Protein AF-L5K7Z8-F1 (afdb_monomer)

Radius of gyration: 16.52 Å; Cα contacts (8 Å, |Δi|>4): 315; chains: 1; bounding box: 40×38×45 Å

pLDDT: mean 77.83, std 13.54, range [33.12, 92.56]

Secondary structure (DSSP, 8-state):
--S-TTTS-HHHHHHHHHHHHHHH-TTEEEEEE-HHHHHHTT-HHHHHHHTTSSSPPBEEEEEE---S-TTSPPEEEEE-EES----TTSPPPSTTGGGGGG-B-SS-EE-----SEEE-TTS-EEE-S-TT-THHHHHHHHHHHHGGG--SEEEEE----HHHHHHHTTT------S--

Solvent-accessible surface area (backbone atoms only — not comparable to full-atom values): 10242 Å² total; per-residue (Å²): 92,84,63,55,39,88,74,42,34,48,64,52,48,52,51,53,49,46,53,54,45,55,71,73,35,90,51,46,50,72,45,82,36,45,60,70,57,43,57,76,60,44,29,43,26,36,50,36,29,19,68,58,38,93,59,69,38,31,52,52,46,75,47,73,62,82,64,94,54,90,83,59,69,38,77,42,78,46,38,33,14,28,35,48,58,60,21,46,82,45,54,57,65,77,79,72,45,76,60,26,27,44,42,34,49,60,74,28,36,41,28,38,26,60,76,54,76,32,48,31,54,82,71,49,75,45,75,46,93,51,40,58,55,54,58,58,46,35,46,53,26,52,55,55,56,53,56,79,63,60,44,75,46,80,48,73,50,62,88,70,56,73,65,54,46,75,73,47,46,92,80,54,84,91,84,88,74,91,76,128

Foldseek 3Di:
DPDFLVCVAQVNVLVVVVVVVVVVDPQKDKDWAWPVVCVVLVAQLQVQFAVLDPGTFTAIDMDGPPDPDPPDAAEAEAEFAECAQQQAVLGDDPPPSRVRNVQGPDGGYGYGHDDAWTQESVRDIDGPPGSNQSRVSNVRNVVVVRCVSVHPYYHYDGPGDCVQCVVQNPPDDDDDDPPD

Organism: Pteropus alecto (NCBI:txid9402)

Sequence (180 aa):
METPANEVKPIRFAKSIEKNLKGASSKTEVYIRFKSWIEEQEMGSFLSVAKGSSDPSVFLEIHYRGSLDASEPTLVFVEKGITFDSGGISIKPSANMDLMRADVFSHCICSQAQFSHLHTKNGKTIQVDSSDVKGRPILADVLCYAHIFNPKVIINAATLTGAIDIALGSGTTGVFTKSS

Nearest PDB structures (foldseek):
  2j9a-assembly1_A  TM=9.458E-01  e=1.943E-21  Bos taurus
  1bll-assembly1_E  TM=9.645E-01  e=6.275E-21  Bos taurus
  2ewb-assembly1_A  TM=9.438E-01  e=7.629E-21  Bos taurus
  1gyt-assembly2_I  TM=9.349E-01  e=3.612E-14  Escherichia coli K-12
  3pei-assembly1_A  TM=8.227E-01  e=4.667E-11  Francisella tularensis subsp. tularensis SCHU S4

InterPro domains:
  IPR000819 Peptidase M17, leucyl aminopeptidase, C-terminal [PF00883] (1-104)
  IPR000819 Peptidase M17, leucyl aminopeptidase, C-terminal [PF00883] (119-179)
  IPR011356 Peptidase M17, leucine aminopeptidase/peptidase B [PTHR11963] (1-104)

Structure (mmCIF, N/CA/C/O backbone):
data_AF-L5K7Z8-F1
#
_entry.id   AF-L5K7Z8-F1
#
loop_
_atom_site.group_PDB
_atom_site.id
_atom_site.type_symbol
_atom_site.label_atom_id
_atom_site.label_alt_id
_atom_site.label_comp_id
_atom_site.label_asym_id
_atom_site.label_entity_id
_atom_site.label_seq_id
_atom_site.pdbx_PDB_ins_code
_atom_site.Cartn_x
_atom_site.Cartn_y
_atom_site.Cartn_z
_atom_site.occupancy
_atom_site.B_iso_or_equiv
_atom_site.auth_seq_id
_atom_site.auth_comp_id
_atom_site.auth_asym_id
_atom_site.auth_atom_id
_atom_site.pdbx_PDB_model_num
ATOM 1 N N . MET A 1 1 ? -4.160 9.846 -8.722 1.00 61.84 1 MET A N 1
ATOM 2 C CA . MET A 1 1 ? -3.558 9.048 -9.808 1.00 61.84 1 MET A CA 1
ATOM 3 C C . MET A 1 1 ? -3.130 9.924 -10.985 1.00 61.84 1 MET A C 1
ATOM 5 O O . MET A 1 1 ? -2.033 9.719 -11.472 1.00 61.84 1 MET A O 1
ATOM 9 N N . GLU A 1 2 ? -3.903 10.945 -11.383 1.00 76.38 2 GLU A N 1
ATOM 10 C CA . GLU A 1 2 ? -3.515 11.819 -12.515 1.00 76.38 2 GLU A CA 1
ATOM 11 C C . GLU A 1 2 ? -2.490 12.914 -12.207 1.00 76.38 2 GLU A C 1
ATOM 13 O O . GLU A 1 2 ? -1.794 13.398 -13.099 1.00 76.38 2 GLU A O 1
ATOM 18 N N . THR A 1 3 ? -2.394 13.334 -10.948 1.00 75.56 3 THR A N 1
ATOM 19 C CA . THR A 1 3 ? -1.446 14.370 -10.536 1.00 75.56 3 THR A CA 1
ATOM 20 C C . THR A 1 3 ? -0.007 13.871 -10.737 1.00 75.56 3 THR A C 1
ATOM 22 O O . THR A 1 3 ? 0.299 12.742 -10.350 1.00 75.56 3 THR A O 1
ATOM 25 N N . PRO A 1 4 ? 0.891 14.677 -11.330 1.00 79.88 4 PRO A N 1
ATOM 26 C CA . PRO A 1 4 ? 2.239 14.223 -11.644 1.00 79.88 4 PRO A CA 1
ATOM 27 C C . PRO A 1 4 ? 3.060 13.989 -10.368 1.00 79.88 4 PRO A C 1
ATOM 29 O O . PRO A 1 4 ? 2.871 14.652 -9.347 1.00 79.88 4 PRO A O 1
ATOM 32 N N . ALA A 1 5 ? 3.987 13.031 -10.409 1.00 74.62 5 ALA A N 1
ATOM 33 C CA . ALA A 1 5 ? 4.689 12.559 -9.213 1.00 74.62 5 ALA A CA 1
ATOM 34 C C . ALA A 1 5 ? 5.560 13.627 -8.521 1.00 74.62 5 ALA A C 1
ATOM 36 O O . ALA A 1 5 ? 5.782 13.559 -7.314 1.00 74.62 5 ALA A O 1
ATOM 37 N N . ASN A 1 6 ? 6.014 14.647 -9.255 1.00 78.12 6 ASN A N 1
ATOM 38 C CA . ASN A 1 6 ? 6.722 15.798 -8.685 1.00 78.12 6 ASN A CA 1
ATOM 39 C C . ASN A 1 6 ? 5.822 16.647 -7.763 1.00 78.12 6 ASN A C 1
ATOM 41 O O . ASN A 1 6 ? 6.314 17.256 -6.811 1.00 78.12 6 ASN A O 1
ATOM 45 N N . GLU A 1 7 ? 4.514 16.667 -8.027 1.00 78.69 7 GLU A N 1
ATOM 46 C CA . GLU A 1 7 ? 3.495 17.308 -7.193 1.00 78.69 7 GLU A CA 1
ATOM 47 C C . GLU A 1 7 ? 3.017 16.367 -6.073 1.00 78.69 7 GLU A C 1
ATOM 49 O O . GLU A 1 7 ? 2.823 16.812 -4.936 1.00 78.69 7 GLU A O 1
ATOM 54 N N . VAL A 1 8 ? 2.893 15.061 -6.357 1.00 77.94 8 VAL A N 1
ATOM 55 C CA . VAL A 1 8 ? 2.474 14.006 -5.409 1.00 77.94 8 VAL A CA 1
ATOM 56 C C . VAL A 1 8 ? 3.668 13.413 -4.664 1.00 77.94 8 VAL A C 1
ATOM 58 O O . VAL A 1 8 ? 3.952 12.218 -4.712 1.00 77.94 8 VAL A O 1
ATOM 61 N N . LYS A 1 9 ? 4.375 14.260 -3.917 1.00 83.38 9 LYS A N 1
ATOM 62 C CA . LYS A 1 9 ? 5.399 13.776 -2.983 1.00 83.38 9 LYS A CA 1
ATOM 63 C C . LYS A 1 9 ? 4.762 12.987 -1.835 1.00 83.38 9 LYS A C 1
ATOM 65 O O . LYS A 1 9 ? 3.651 13.342 -1.425 1.00 83.38 9 LYS A O 1
ATOM 70 N N . PRO A 1 10 ? 5.477 12.026 -1.220 1.00 83.56 10 PRO A N 1
ATOM 71 C CA . PRO A 1 10 ? 4.946 11.234 -0.112 1.00 83.56 10 PRO A CA 1
ATOM 72 C C . PRO A 1 10 ? 4.300 12.067 1.002 1.00 83.56 10 PRO A C 1
ATOM 74 O O . PRO A 1 10 ? 3.138 11.881 1.357 1.00 83.56 10 PRO A O 1
ATOM 77 N N . ILE A 1 11 ? 5.004 13.095 1.477 1.00 86.88 11 ILE A N 1
ATOM 78 C CA . ILE A 1 11 ? 4.490 13.996 2.517 1.00 86.88 11 ILE A CA 1
ATOM 79 C C . ILE A 1 11 ? 3.229 14.746 2.062 1.00 86.88 11 ILE A C 1
ATOM 81 O O . ILE A 1 11 ? 2.302 14.931 2.850 1.00 86.88 11 ILE A O 1
ATOM 85 N N . ARG A 1 12 ? 3.181 15.210 0.807 1.00 86.81 12 ARG A N 1
ATOM 86 C CA . ARG A 1 12 ? 2.029 15.964 0.287 1.00 86.81 12 ARG A CA 1
ATOM 87 C C . ARG A 1 12 ? 0.800 15.073 0.157 1.00 86.81 12 ARG A C 1
ATOM 89 O O . ARG A 1 12 ? -0.284 15.498 0.542 1.00 86.81 12 ARG A O 1
ATOM 96 N N . PHE A 1 13 ? 0.979 13.845 -0.320 1.00 85.31 13 PHE A N 1
ATOM 97 C CA . PHE A 1 13 ? -0.092 12.856 -0.397 1.00 85.31 13 PHE A CA 1
ATOM 98 C C . PHE A 1 13 ? -0.639 12.528 0.999 1.00 85.31 13 PHE A C 1
ATOM 100 O O . PHE A 1 13 ? -1.840 12.661 1.222 1.00 85.31 13 PHE A O 1
ATOM 107 N N . ALA A 1 14 ? 0.239 12.237 1.967 1.00 87.75 14 ALA A N 1
ATOM 108 C CA . ALA A 1 14 ? -0.152 11.982 3.355 1.00 87.75 14 ALA A CA 1
ATOM 109 C C . ALA A 1 14 ? -0.948 13.151 3.971 1.00 87.75 14 ALA A C 1
ATOM 111 O O . ALA A 1 14 ? -2.013 12.942 4.548 1.00 87.75 14 ALA A O 1
ATOM 112 N N . LYS A 1 15 ? -0.490 14.395 3.775 1.00 89.31 15 LYS A N 1
ATOM 113 C CA . LYS A 1 15 ? -1.203 15.602 4.232 1.00 89.31 15 LYS A CA 1
ATOM 114 C C . LYS A 1 15 ? -2.546 15.812 3.532 1.00 89.31 15 LYS A C 1
ATOM 116 O O . LYS A 1 15 ? -3.501 16.266 4.158 1.00 89.31 15 LYS A O 1
ATOM 121 N N . SER A 1 16 ? -2.632 15.505 2.237 1.00 89.31 16 SER A N 1
ATOM 122 C CA . SER A 1 16 ? -3.894 15.590 1.496 1.00 89.31 16 SER A CA 1
ATOM 123 C C . SER A 1 16 ? -4.935 14.636 2.076 1.00 89.31 16 SER A C 1
ATOM 125 O O . SER A 1 16 ? -6.100 15.001 2.214 1.00 89.31 16 SER A O 1
ATOM 127 N N . ILE A 1 17 ? -4.513 13.427 2.442 1.00 87.19 17 ILE A N 1
ATOM 128 C CA . ILE A 1 17 ? -5.385 12.422 3.051 1.00 87.19 17 ILE A CA 1
ATOM 129 C C . ILE A 1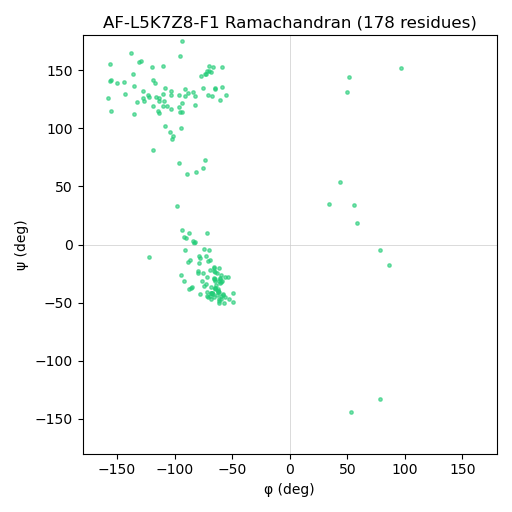 17 ? -5.803 12.847 4.448 1.00 87.19 17 ILE A C 1
ATOM 131 O O . ILE A 1 17 ? -6.989 12.819 4.757 1.00 87.19 17 ILE A O 1
ATOM 135 N N . GLU A 1 18 ? -4.851 13.296 5.265 1.00 89.25 18 GLU A N 1
ATOM 136 C CA . GLU A 1 18 ? -5.135 13.814 6.600 1.00 89.25 18 GLU A CA 1
ATOM 137 C C . GLU A 1 18 ? -6.212 14.905 6.556 1.00 89.25 18 GLU A C 1
ATOM 139 O O . GLU A 1 18 ? -7.179 14.855 7.317 1.00 89.25 18 GLU A O 1
ATOM 144 N N . LYS A 1 19 ? -6.083 15.860 5.627 1.00 90.19 19 LYS A N 1
ATOM 145 C CA . LYS A 1 19 ? -7.062 16.933 5.431 1.00 90.19 19 LYS A CA 1
ATOM 146 C C . LYS A 1 19 ? -8.441 16.393 5.045 1.00 90.19 19 LYS A C 1
ATOM 148 O O . LYS A 1 19 ? -9.439 16.828 5.615 1.00 90.19 19 LYS A O 1
ATOM 153 N N . ASN A 1 20 ? -8.502 15.464 4.091 1.00 89.06 20 ASN A N 1
ATOM 154 C CA . ASN A 1 20 ? -9.766 14.907 3.606 1.00 89.06 20 ASN A CA 1
ATOM 155 C C . ASN A 1 20 ? -10.476 14.072 4.680 1.00 89.06 20 ASN A C 1
ATOM 157 O O . ASN A 1 20 ? -11.682 14.212 4.863 1.00 89.06 20 ASN A O 1
ATOM 161 N N . LEU A 1 21 ? -9.736 13.250 5.427 1.00 86.12 21 LEU A N 1
ATOM 162 C CA . LEU A 1 21 ? -10.300 12.398 6.474 1.00 86.12 21 LEU A CA 1
ATOM 163 C C . LEU A 1 21 ? -10.790 13.206 7.674 1.00 86.12 21 LEU A C 1
ATOM 165 O O . LEU A 1 21 ? -11.921 13.004 8.109 1.00 86.12 21 LEU A O 1
ATOM 169 N N . LYS A 1 22 ? -10.002 14.189 8.133 1.00 86.38 22 LYS A N 1
ATOM 170 C CA . LYS A 1 22 ? -10.432 15.116 9.192 1.00 86.38 22 LYS A CA 1
ATOM 171 C C . LYS A 1 22 ? -11.671 15.919 8.790 1.00 86.38 22 LYS A C 1
ATOM 173 O O . LYS A 1 22 ? -12.488 16.240 9.646 1.00 86.38 22 LYS A O 1
ATOM 178 N N . GLY A 1 23 ? -11.817 16.238 7.501 1.00 85.81 23 GLY A N 1
ATOM 179 C CA . GLY A 1 23 ? -13.019 16.878 6.965 1.00 85.81 23 GLY A CA 1
ATOM 180 C C . GLY A 1 23 ? -14.237 15.950 6.901 1.00 85.81 23 GLY A C 1
ATOM 181 O O . GLY A 1 23 ? -15.364 16.426 6.991 1.00 85.81 23 GLY A O 1
ATOM 182 N N . ALA A 1 24 ? -14.023 14.639 6.767 1.00 85.44 24 ALA A N 1
ATOM 183 C CA . ALA A 1 24 ? -15.091 13.652 6.645 1.00 85.44 24 ALA A CA 1
ATOM 184 C C . ALA A 1 24 ? -15.641 13.183 8.001 1.00 85.44 24 ALA A C 1
ATOM 186 O O . ALA A 1 24 ? -16.837 12.916 8.119 1.00 85.44 24 ALA A O 1
ATOM 187 N N . SER A 1 25 ? -14.798 13.049 9.030 1.00 80.94 25 SER A N 1
ATOM 188 C CA . SER A 1 25 ? -15.243 12.584 10.344 1.00 80.94 25 SER A CA 1
ATOM 189 C C . SER A 1 25 ? -14.331 13.047 11.477 1.00 80.94 25 SER A C 1
ATOM 191 O O . SER A 1 25 ? -13.111 12.995 11.380 1.00 80.94 25 SER A O 1
ATOM 193 N N . SER A 1 26 ? -14.923 13.405 12.618 1.00 85.25 26 SER A N 1
ATOM 194 C CA . SER A 1 26 ? -14.181 13.662 13.860 1.00 85.25 26 SER A CA 1
ATOM 195 C C . SER A 1 26 ? -13.645 12.389 14.525 1.00 85.25 26 SER A C 1
ATOM 197 O O . SER A 1 26 ? -12.848 12.479 15.454 1.00 85.25 26 SER A O 1
ATOM 199 N N . LYS A 1 27 ? -14.063 11.203 14.059 1.00 83.88 27 LYS A N 1
ATOM 200 C CA . LYS A 1 27 ? -13.649 9.896 14.596 1.00 83.88 27 LYS A CA 1
ATOM 201 C C . LYS A 1 27 ? -12.447 9.283 13.862 1.00 83.88 27 LYS A C 1
ATOM 203 O O . LYS A 1 27 ? -12.187 8.087 14.008 1.00 83.88 27 LYS A O 1
ATOM 208 N N . THR A 1 28 ? -11.755 10.066 13.033 1.00 82.94 28 THR A N 1
ATOM 209 C CA . THR A 1 28 ? -10.536 9.637 12.334 1.00 82.94 28 THR A CA 1
ATOM 210 C C . THR A 1 28 ? -9.293 10.214 12.994 1.00 82.94 28 THR A C 1
ATOM 212 O O . THR A 1 28 ? -9.175 11.432 13.137 1.00 82.94 28 THR A O 1
ATOM 215 N N . GLU A 1 29 ? -8.333 9.354 13.303 1.00 83.56 29 GLU A N 1
ATOM 216 C CA . GLU A 1 29 ? -6.982 9.727 13.713 1.00 83.56 29 GLU A CA 1
ATOM 217 C C . GLU A 1 29 ? -6.025 9.389 12.566 1.00 83.56 29 GLU A C 1
ATOM 219 O O . GLU A 1 29 ? -6.123 8.328 11.949 1.00 83.56 29 GLU A O 1
ATOM 224 N N . VAL A 1 30 ? -5.118 10.308 12.238 1.00 86.94 30 VAL A N 1
ATOM 225 C CA . VAL A 1 30 ? -4.159 10.134 11.142 1.00 86.94 30 VAL A CA 1
ATOM 226 C C . VAL A 1 30 ? -2.760 10.373 11.685 1.00 86.94 30 VAL A C 1
ATOM 228 O O . VAL A 1 30 ? -2.474 11.439 12.230 1.00 86.94 30 VAL A O 1
ATOM 231 N N . TYR A 1 31 ? -1.891 9.384 11.513 1.00 87.69 31 TYR A N 1
ATOM 232 C CA . TYR A 1 31 ? -0.501 9.409 11.933 1.00 87.69 31 TYR A CA 1
ATOM 233 C C . TYR A 1 31 ? 0.402 9.369 10.702 1.00 87.69 31 TYR A C 1
ATOM 235 O O . TYR A 1 31 ? 0.451 8.386 9.962 1.00 87.69 31 TYR A O 1
ATOM 243 N N . ILE A 1 32 ? 1.143 10.454 10.490 1.00 91.25 32 ILE A N 1
ATOM 244 C CA . ILE A 1 32 ? 2.187 10.526 9.467 1.00 91.25 32 ILE A CA 1
ATOM 245 C C . ILE A 1 32 ? 3.506 10.178 10.151 1.00 91.25 32 ILE A C 1
ATOM 247 O O . ILE A 1 32 ? 4.089 11.004 10.856 1.00 91.25 32 ILE A O 1
ATOM 251 N N . ARG A 1 33 ? 3.959 8.936 9.985 1.00 90.44 33 ARG A N 1
ATOM 252 C CA . ARG A 1 33 ? 5.201 8.442 10.580 1.00 90.44 33 ARG A CA 1
ATOM 253 C C . ARG A 1 33 ? 6.369 8.719 9.642 1.00 90.44 33 ARG A C 1
ATOM 255 O O . ARG A 1 33 ? 6.320 8.413 8.450 1.00 90.44 33 ARG A O 1
ATOM 262 N N . PHE A 1 34 ? 7.427 9.297 10.191 1.00 91.25 34 PHE A N 1
ATOM 263 C CA . PHE A 1 34 ? 8.645 9.610 9.451 1.00 91.25 34 PHE A CA 1
ATOM 264 C C . PHE A 1 34 ? 9.675 8.487 9.568 1.00 91.25 34 PHE A C 1
ATOM 266 O O . PHE A 1 34 ? 9.489 7.520 10.305 1.00 91.25 34 PHE A O 1
ATOM 273 N N . LYS A 1 35 ? 10.783 8.642 8.841 1.00 88.00 35 LYS A N 1
ATOM 274 C CA . LYS A 1 35 ? 11.874 7.668 8.762 1.00 88.00 35 LYS A CA 1
ATOM 275 C C . LYS A 1 35 ? 12.362 7.161 10.126 1.00 88.00 35 LYS A C 1
ATOM 277 O O . LYS A 1 35 ? 12.537 5.959 10.256 1.00 88.00 35 LYS A O 1
ATOM 282 N N . SER A 1 36 ? 12.501 8.028 11.132 1.00 91.56 36 SER A N 1
ATOM 283 C CA . SER A 1 36 ? 12.943 7.621 12.477 1.00 91.56 36 SER A CA 1
ATOM 284 C C . SER A 1 36 ? 12.029 6.561 13.097 1.00 91.56 36 SER A C 1
ATOM 286 O O . SER A 1 36 ? 12.498 5.550 13.598 1.00 91.56 36 SER A O 1
ATOM 288 N N . TRP A 1 37 ? 10.714 6.735 12.973 1.00 92.50 37 TRP A N 1
ATOM 289 C CA . TRP A 1 37 ? 9.743 5.759 13.462 1.00 92.50 37 TRP A CA 1
ATOM 290 C C . TRP A 1 37 ? 9.789 4.454 12.656 1.00 92.50 37 TRP A C 1
ATOM 292 O O . TRP A 1 37 ? 9.640 3.372 13.206 1.00 92.50 37 TRP A O 1
ATOM 302 N N . ILE A 1 38 ? 10.014 4.536 11.343 1.00 89.69 38 ILE A N 1
ATOM 303 C CA . ILE A 1 38 ? 10.135 3.352 10.479 1.00 89.69 38 ILE A CA 1
ATOM 304 C C . ILE A 1 38 ? 11.380 2.528 10.867 1.00 89.69 38 ILE A C 1
ATOM 306 O O . ILE A 1 38 ? 11.327 1.297 10.876 1.00 89.69 38 ILE A O 1
ATOM 310 N N . GLU A 1 39 ? 12.477 3.206 11.216 1.00 89.31 39 GLU A N 1
ATOM 311 C CA . GLU A 1 39 ? 13.705 2.601 11.749 1.00 89.31 39 GLU A CA 1
ATOM 312 C C . GLU A 1 39 ? 13.469 1.956 13.120 1.00 89.31 39 GLU A C 1
ATOM 314 O O . GLU A 1 39 ? 13.840 0.800 13.305 1.00 89.31 39 GLU A O 1
ATOM 319 N N . GLU A 1 40 ? 12.771 2.638 14.037 1.00 92.56 40 GLU A N 1
ATOM 320 C CA . GLU A 1 40 ? 12.360 2.084 15.341 1.00 92.56 40 GLU A CA 1
ATOM 321 C C . GLU A 1 40 ? 11.481 0.832 15.207 1.00 92.56 40 GLU A C 1
ATOM 323 O O . GLU A 1 40 ? 11.504 -0.049 16.061 1.00 92.56 40 GLU A O 1
ATOM 328 N N . GLN A 1 41 ? 10.689 0.745 14.137 1.00 88.50 41 GLN A N 1
ATOM 329 C CA . GLN A 1 41 ? 9.829 -0.403 13.856 1.00 88.50 41 GLN A CA 1
ATOM 330 C C . GLN A 1 41 ? 10.540 -1.557 13.138 1.00 88.50 41 GLN A C 1
ATOM 332 O O . GLN A 1 41 ? 9.863 -2.537 12.799 1.00 88.50 41 GLN A O 1
ATOM 337 N N . GLU A 1 42 ? 11.851 -1.442 12.905 1.00 91.00 42 GLU A N 1
ATOM 338 C CA . GLU A 1 42 ? 12.698 -2.432 12.228 1.00 91.00 42 GLU A CA 1
ATOM 339 C C . GLU A 1 42 ? 12.184 -2.815 10.828 1.00 91.00 42 GLU A C 1
ATOM 341 O O . GLU A 1 42 ? 12.331 -3.947 10.364 1.00 91.00 42 GLU A O 1
ATOM 346 N N . MET A 1 43 ? 11.576 -1.861 10.114 1.00 87.50 43 MET A N 1
ATOM 347 C CA . MET A 1 43 ? 11.062 -2.077 8.757 1.00 87.50 43 MET A CA 1
ATOM 348 C C . MET A 1 43 ? 12.188 -1.974 7.715 1.00 87.50 43 MET A C 1
ATOM 350 O O . MET A 1 43 ? 12.217 -1.084 6.859 1.00 87.50 43 MET A O 1
ATOM 354 N N . GLY A 1 44 ? 13.174 -2.867 7.816 1.00 84.12 44 GLY A N 1
ATOM 355 C CA . GLY A 1 44 ? 14.366 -2.860 6.965 1.00 84.12 44 GLY A CA 1
ATOM 356 C C . GLY A 1 44 ? 14.052 -3.053 5.480 1.00 84.12 44 GLY A C 1
ATOM 357 O O . GLY A 1 44 ? 14.722 -2.469 4.621 1.00 84.12 44 GLY A O 1
ATOM 358 N N . SER A 1 45 ? 12.993 -3.799 5.164 1.00 81.69 45 SER A N 1
ATOM 359 C CA . SER A 1 45 ? 12.547 -4.017 3.793 1.00 81.69 45 SER A CA 1
ATOM 360 C C . SER A 1 45 ? 11.913 -2.744 3.222 1.00 81.69 45 SER A C 1
ATOM 362 O O . SER A 1 45 ? 12.307 -2.295 2.144 1.00 81.69 45 SER A O 1
ATOM 364 N N . PHE A 1 46 ? 11.057 -2.060 3.983 1.00 84.25 46 PHE A N 1
ATOM 365 C CA . PHE A 1 46 ? 10.526 -0.736 3.632 1.00 84.25 46 PHE A CA 1
ATOM 366 C C . PHE A 1 46 ? 11.651 0.289 3.405 1.00 84.25 46 PHE A C 1
ATOM 368 O O . PHE A 1 46 ? 11.698 0.960 2.373 1.00 84.25 46 PHE A O 1
ATOM 375 N N . LEU A 1 47 ? 12.597 0.397 4.345 1.00 84.44 47 LEU A N 1
ATOM 376 C CA . LEU A 1 47 ? 13.688 1.380 4.289 1.00 84.44 47 LEU A CA 1
ATOM 377 C C . LEU A 1 47 ? 14.617 1.153 3.099 1.00 84.44 47 LEU A C 1
ATOM 379 O O . LEU A 1 47 ? 15.107 2.107 2.490 1.00 84.44 47 LEU A O 1
ATOM 383 N N . SER A 1 48 ? 14.832 -0.107 2.726 1.00 82.81 48 SER A N 1
ATOM 384 C CA . SER A 1 48 ? 15.629 -0.439 1.549 1.00 82.81 48 SER A CA 1
ATOM 385 C C . SER A 1 48 ? 15.003 0.042 0.241 1.00 82.81 48 SER A C 1
ATOM 387 O O . SER A 1 48 ? 15.729 0.379 -0.697 1.00 82.81 48 SER A O 1
ATOM 389 N N . VAL A 1 49 ? 13.670 0.114 0.212 1.00 80.44 49 VAL A N 1
ATOM 390 C CA . VAL A 1 49 ? 12.882 0.645 -0.896 1.00 80.44 49 VAL A CA 1
ATOM 391 C C . VAL A 1 49 ? 12.695 2.152 -0.801 1.00 80.44 49 VAL A C 1
ATOM 393 O O . VAL A 1 49 ? 12.267 2.743 -1.773 1.00 80.44 49 VAL A O 1
ATOM 396 N N . ALA A 1 50 ? 12.991 2.791 0.326 1.00 82.56 50 ALA A N 1
ATOM 397 C CA . ALA A 1 50 ? 12.899 4.242 0.476 1.00 82.56 50 ALA A CA 1
ATOM 398 C C . ALA A 1 50 ? 14.214 4.972 0.149 1.00 82.56 50 ALA A C 1
ATOM 400 O O . ALA A 1 50 ? 14.209 6.119 -0.290 1.00 82.56 50 ALA A O 1
ATOM 401 N N . LYS A 1 51 ? 15.358 4.327 0.401 1.00 82.69 51 LYS A N 1
ATOM 402 C CA . LYS A 1 51 ? 16.685 4.963 0.318 1.00 82.69 51 LYS A CA 1
ATOM 403 C C . LYS A 1 51 ? 17.164 5.292 -1.100 1.00 82.69 51 LYS A C 1
ATOM 405 O O . LYS A 1 51 ? 18.151 6.003 -1.240 1.00 82.69 51 LYS A O 1
ATOM 410 N N . GLY A 1 52 ? 16.525 4.749 -2.135 1.00 77.50 52 GLY A N 1
ATOM 411 C CA . GLY A 1 52 ? 16.881 5.003 -3.534 1.00 77.50 52 GLY A CA 1
ATOM 412 C C . GLY A 1 52 ? 16.274 6.288 -4.098 1.00 77.50 52 GLY A C 1
ATOM 413 O O . GLY A 1 52 ? 16.487 6.584 -5.269 1.00 77.50 52 GLY A O 1
ATOM 414 N N . SER A 1 53 ? 15.532 7.053 -3.294 1.00 81.12 53 SER A N 1
ATOM 415 C CA . SER A 1 53 ? 15.045 8.384 -3.649 1.00 81.12 53 SER A CA 1
ATOM 416 C C . SER A 1 53 ? 15.576 9.440 -2.682 1.00 81.12 53 SER A C 1
ATOM 418 O O . S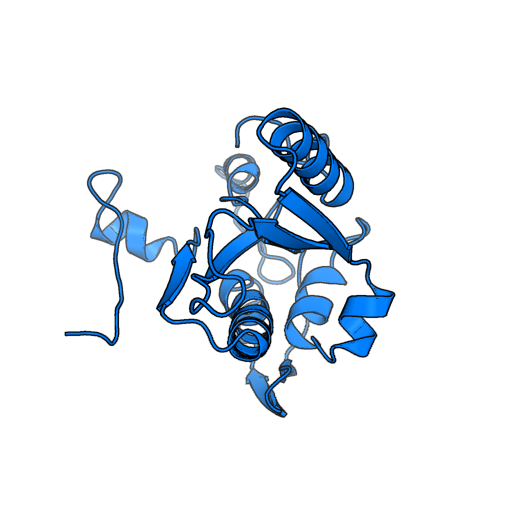ER A 1 53 ? 15.843 9.162 -1.514 1.00 81.12 53 SER A O 1
ATOM 420 N N . SER A 1 54 ? 15.694 10.676 -3.167 1.00 81.06 54 SER A N 1
ATOM 421 C CA . SER A 1 54 ? 15.961 11.850 -2.332 1.00 81.06 54 SER A CA 1
ATOM 422 C C . SER A 1 54 ? 14.711 12.357 -1.606 1.00 81.06 54 SER A C 1
ATOM 424 O O . SER A 1 54 ? 14.825 13.135 -0.657 1.00 81.06 54 SER A O 1
ATOM 426 N N . ASP A 1 55 ? 13.519 11.927 -2.031 1.00 82.25 55 ASP A N 1
ATOM 427 C CA . ASP A 1 55 ? 12.277 12.277 -1.356 1.00 82.25 55 ASP A CA 1
ATOM 428 C C . ASP A 1 55 ? 12.108 11.472 -0.053 1.00 82.25 55 ASP A C 1
ATOM 430 O O . ASP A 1 55 ? 12.292 10.254 -0.039 1.00 82.25 55 ASP A O 1
ATOM 434 N N . PRO A 1 56 ? 11.722 12.125 1.056 1.00 83.81 56 PRO A N 1
ATOM 435 C CA . PRO A 1 56 ? 11.523 11.449 2.331 1.00 83.81 56 PRO A CA 1
ATOM 436 C C . PRO A 1 56 ? 10.320 10.498 2.276 1.00 83.81 56 PRO A C 1
ATOM 438 O O . PRO A 1 56 ? 9.203 10.904 1.944 1.00 83.81 56 PRO A O 1
ATOM 441 N N . SER A 1 57 ? 10.539 9.241 2.667 1.00 85.31 57 SER A N 1
ATOM 442 C CA . SER A 1 57 ? 9.479 8.243 2.829 1.00 85.31 57 SER A CA 1
ATOM 443 C C . SER A 1 57 ? 8.642 8.501 4.078 1.00 85.31 57 SER A C 1
ATOM 445 O O . SER A 1 57 ? 9.172 8.921 5.111 1.00 85.31 57 SER A O 1
ATOM 447 N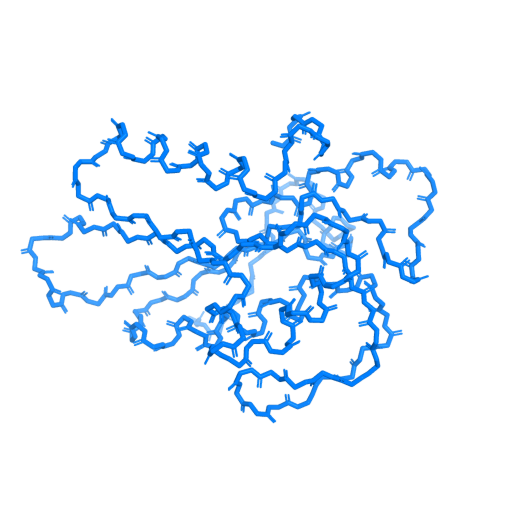 N . VAL A 1 58 ? 7.353 8.175 4.005 1.00 88.94 58 VAL A N 1
ATOM 448 C CA . VAL A 1 58 ? 6.432 8.282 5.139 1.00 88.94 58 VAL A CA 1
ATOM 449 C C . VAL A 1 58 ? 5.575 7.032 5.242 1.00 88.94 58 VAL A C 1
ATOM 451 O O . VAL A 1 58 ? 5.033 6.553 4.249 1.00 88.94 58 VAL A O 1
ATOM 454 N N . PHE A 1 59 ? 5.408 6.534 6.458 1.00 89.38 59 PHE A N 1
ATOM 455 C CA . PHE A 1 59 ? 4.448 5.481 6.741 1.00 89.38 59 PHE A CA 1
ATOM 456 C C . PHE A 1 59 ? 3.157 6.145 7.225 1.00 89.38 59 PHE A C 1
ATOM 458 O O . PHE A 1 59 ? 3.138 6.832 8.247 1.00 89.38 59 PHE A O 1
ATOM 465 N N . LEU A 1 60 ? 2.095 6.015 6.432 1.00 87.31 60 LEU A N 1
ATOM 466 C CA . LEU A 1 60 ? 0.797 6.605 6.731 1.00 87.31 60 LEU A CA 1
ATOM 467 C C . LEU A 1 60 ? -0.060 5.576 7.460 1.00 87.31 60 LEU A C 1
ATOM 469 O O . LEU A 1 60 ? -0.322 4.499 6.937 1.00 87.31 60 LEU A O 1
ATOM 473 N N . GLU A 1 61 ? -0.502 5.927 8.658 1.00 89.19 61 GLU A N 1
ATOM 474 C CA . GLU A 1 61 ? -1.353 5.096 9.497 1.00 89.19 61 GLU A CA 1
ATOM 475 C C . GLU A 1 61 ? -2.638 5.870 9.805 1.00 89.19 61 GLU A C 1
ATOM 477 O O . GLU A 1 61 ? -2.594 7.017 10.246 1.00 89.19 61 GLU A O 1
ATOM 482 N N . ILE A 1 62 ? -3.790 5.262 9.533 1.00 87.25 62 ILE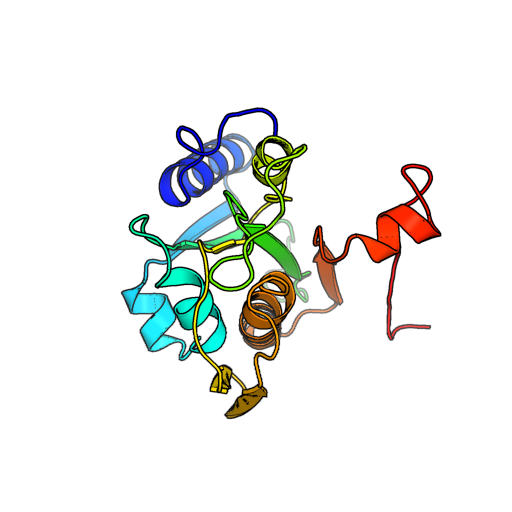 A N 1
ATOM 483 C CA . ILE A 1 62 ? -5.105 5.896 9.667 1.00 87.25 62 ILE A CA 1
ATOM 484 C C . ILE A 1 62 ? -5.974 4.999 10.532 1.00 87.25 62 ILE A C 1
ATOM 486 O O . ILE A 1 62 ? -6.133 3.816 10.240 1.00 87.25 62 ILE A O 1
ATOM 490 N N . HIS A 1 63 ? -6.548 5.562 11.588 1.00 86.19 63 HIS A N 1
ATOM 491 C CA . HIS A 1 63 ? -7.475 4.868 12.472 1.00 86.19 63 HIS A CA 1
ATOM 492 C C . HIS A 1 63 ? -8.852 5.503 12.324 1.00 86.19 63 HIS A C 1
ATOM 494 O O . HIS A 1 63 ? -9.018 6.704 12.524 1.00 86.19 63 HIS A O 1
ATOM 500 N N . TYR A 1 64 ? -9.854 4.697 11.987 1.00 84.62 64 TYR A N 1
ATOM 501 C CA . TYR A 1 64 ? -11.248 5.126 11.946 1.00 84.62 64 TYR A CA 1
ATOM 502 C C . TYR A 1 64 ? -12.041 4.393 13.025 1.00 84.62 64 TYR A C 1
ATOM 504 O O . TYR A 1 64 ? -12.243 3.182 12.944 1.00 84.62 64 TYR A O 1
ATOM 512 N N . ARG A 1 65 ? -12.511 5.129 14.036 1.00 82.00 65 ARG A N 1
ATOM 513 C CA . ARG A 1 65 ? -13.284 4.568 15.153 1.00 82.00 65 ARG A CA 1
ATOM 514 C C . ARG A 1 65 ? -14.780 4.723 14.901 1.00 82.00 65 ARG A C 1
ATOM 516 O O . ARG A 1 65 ? -15.454 5.545 15.514 1.00 82.00 65 ARG A O 1
ATOM 523 N N . GLY A 1 66 ? -15.285 3.960 13.935 1.00 76.81 66 GLY A N 1
ATOM 524 C CA . GLY A 1 66 ? -16.704 3.958 13.574 1.00 76.81 66 GLY A CA 1
ATOM 525 C C . GLY A 1 66 ? -17.598 3.191 14.552 1.00 76.81 66 GLY A C 1
ATOM 526 O O . GLY A 1 66 ? -18.754 3.577 14.729 1.00 76.81 66 GLY A O 1
ATOM 527 N N . SER A 1 67 ? -17.068 2.142 15.192 1.00 75.81 67 SER A N 1
ATOM 528 C CA . SER A 1 67 ? -17.844 1.288 16.097 1.00 75.81 67 SER A CA 1
ATOM 529 C C . SER A 1 67 ? -18.213 2.000 17.400 1.00 75.81 67 SER A C 1
ATOM 531 O O . SER A 1 67 ? -17.499 2.883 17.881 1.00 75.81 67 SER A O 1
ATOM 533 N N . LEU A 1 68 ? -19.363 1.613 17.955 1.00 70.50 68 LEU A N 1
ATOM 534 C CA . LEU A 1 68 ? -19.814 2.020 19.286 1.00 70.50 68 LEU A CA 1
ATOM 535 C C . LEU A 1 68 ? -19.045 1.280 20.388 1.00 70.50 68 LEU A C 1
ATOM 537 O O . LEU A 1 68 ? -18.937 1.797 21.497 1.00 70.50 68 LEU A O 1
ATOM 541 N N . ASP A 1 69 ? -18.501 0.102 20.072 1.00 75.38 69 ASP A N 1
ATOM 542 C CA . ASP A 1 69 ? -17.678 -0.694 20.972 1.00 75.38 69 ASP A CA 1
ATOM 543 C C . ASP A 1 69 ? -16.201 -0.558 20.583 1.00 75.38 69 ASP A C 1
ATOM 545 O O . ASP A 1 69 ? -15.774 -0.946 19.495 1.00 75.38 69 ASP A O 1
ATOM 549 N N . ALA A 1 70 ? -15.404 0.006 21.489 1.00 69.69 70 ALA A N 1
ATOM 550 C CA . ALA A 1 70 ? -13.970 0.187 21.285 1.00 69.69 70 ALA A CA 1
ATOM 551 C C . ALA A 1 70 ? -13.184 -1.139 21.294 1.00 69.69 70 ALA A C 1
ATOM 553 O O . ALA A 1 70 ? -12.018 -1.147 20.904 1.00 69.69 70 ALA A O 1
ATOM 554 N N . SER A 1 71 ? -13.798 -2.236 21.749 1.00 69.38 71 SER A N 1
ATOM 555 C CA . SER A 1 71 ? -13.195 -3.571 21.779 1.00 69.38 71 SER A CA 1
ATOM 556 C C . SER A 1 71 ? -13.453 -4.394 20.513 1.00 69.38 71 SER A C 1
ATOM 558 O O . SER A 1 71 ? -12.914 -5.495 20.379 1.00 69.38 71 SER A O 1
ATOM 560 N N . GLU A 1 72 ? -14.254 -3.877 19.573 1.00 75.12 72 GLU A N 1
ATOM 561 C CA . GLU A 1 72 ? -14.600 -4.616 18.364 1.00 75.12 72 GLU A CA 1
ATOM 562 C C . GLU A 1 72 ? -13.355 -4.873 17.485 1.00 75.12 72 GLU A C 1
ATOM 564 O O . GLU A 1 72 ? -12.558 -3.958 17.246 1.00 75.12 72 GLU A O 1
ATOM 569 N N . PRO A 1 73 ? -13.174 -6.108 16.971 1.00 72.94 73 PRO A N 1
ATOM 570 C CA . PRO A 1 73 ? -12.037 -6.457 16.131 1.00 72.94 73 PRO A CA 1
ATOM 571 C C . PRO A 1 73 ? -11.900 -5.540 14.915 1.00 72.94 73 PRO A C 1
ATOM 573 O O . PRO A 1 73 ? -12.835 -5.364 14.132 1.00 72.94 73 PRO A O 1
ATOM 576 N N . THR A 1 74 ? -10.704 -4.995 14.716 1.00 78.38 74 THR A N 1
ATOM 577 C CA . THR A 1 74 ? -10.459 -4.010 13.661 1.00 78.38 74 THR A CA 1
ATOM 578 C C . THR A 1 74 ? -10.344 -4.676 12.288 1.00 78.38 74 THR A C 1
ATOM 580 O O . THR A 1 74 ? -9.822 -5.784 12.142 1.00 78.38 74 THR A O 1
ATOM 583 N N . LEU A 1 75 ? -10.824 -3.991 11.253 1.00 84.19 75 LEU A N 1
ATOM 584 C CA . LEU A 1 75 ? -10.535 -4.319 9.858 1.00 84.19 75 LEU A CA 1
ATOM 585 C C . LEU A 1 75 ? -9.298 -3.529 9.438 1.00 84.19 75 LEU A C 1
ATOM 587 O O . LEU A 1 75 ? -9.267 -2.312 9.620 1.00 84.19 75 LEU A O 1
ATOM 591 N N . VAL A 1 76 ? -8.293 -4.201 8.879 1.00 84.88 76 VAL A N 1
ATOM 592 C CA . VAL A 1 76 ? -7.056 -3.536 8.456 1.00 84.88 76 VAL A CA 1
ATOM 593 C C . VAL A 1 76 ? -6.926 -3.587 6.941 1.00 84.88 76 VAL A C 1
ATOM 595 O O . VAL A 1 76 ? -6.966 -4.656 6.329 1.00 84.88 76 VAL A O 1
ATOM 598 N N . PHE A 1 77 ? -6.741 -2.408 6.354 1.00 84.50 77 PHE A N 1
ATOM 599 C CA . PHE A 1 77 ? -6.419 -2.231 4.947 1.00 84.50 77 PHE A CA 1
ATOM 600 C C . PHE A 1 77 ? -4.935 -1.899 4.815 1.00 84.50 77 PHE A C 1
ATOM 602 O O . PHE A 1 77 ? -4.416 -1.046 5.533 1.00 84.50 77 PHE A O 1
ATOM 609 N N . VAL A 1 78 ? -4.254 -2.595 3.911 1.00 86.25 78 VAL A N 1
ATOM 610 C CA . VAL A 1 78 ? -2.838 -2.388 3.605 1.00 86.25 78 VAL A CA 1
ATOM 611 C C . VAL A 1 78 ? -2.702 -2.099 2.123 1.00 86.25 78 VAL A C 1
ATOM 613 O O . VAL A 1 78 ? -3.184 -2.856 1.290 1.00 86.25 78 VAL A O 1
ATOM 616 N N . GLU A 1 79 ? -2.018 -1.029 1.763 1.00 80.00 79 GLU A N 1
ATOM 617 C CA . GLU A 1 79 ? -1.933 -0.629 0.362 1.00 80.00 79 GLU A CA 1
ATOM 618 C C . GLU A 1 79 ? -0.486 -0.398 -0.062 1.00 80.00 79 GLU A C 1
ATOM 620 O O . GLU A 1 79 ? 0.397 -0.201 0.771 1.00 80.00 79 GLU A O 1
ATOM 625 N N . LYS A 1 80 ? -0.225 -0.472 -1.368 1.00 81.94 80 LYS A N 1
ATOM 626 C CA . LYS A 1 80 ? 1.059 -0.088 -1.961 1.00 81.94 80 LYS A CA 1
ATOM 627 C C . LYS A 1 80 ? 0.948 1.348 -2.471 1.00 81.94 80 LYS A C 1
ATOM 629 O O . LYS A 1 80 ? 0.216 1.624 -3.414 1.00 81.94 80 LYS A O 1
ATOM 634 N N . GLY A 1 81 ? 1.757 2.243 -1.926 1.00 77.50 81 GLY A N 1
ATOM 635 C CA . GLY A 1 81 ? 1.879 3.625 -2.384 1.00 77.50 81 GLY A CA 1
ATOM 636 C C . GLY A 1 81 ? 3.293 3.927 -2.850 1.00 77.50 81 GLY A C 1
ATOM 637 O O . GLY A 1 81 ? 4.089 4.536 -2.147 1.00 77.50 81 GLY A O 1
ATOM 638 N N . ILE A 1 82 ? 3.630 3.547 -4.074 1.00 80.19 82 ILE A N 1
ATOM 639 C CA . ILE A 1 82 ? 4.851 4.063 -4.691 1.00 80.19 82 ILE A CA 1
ATOM 640 C C . ILE A 1 82 ? 4.460 5.291 -5.504 1.00 80.19 82 ILE A C 1
ATOM 642 O O . ILE A 1 82 ? 3.712 5.184 -6.466 1.00 80.19 82 ILE A O 1
ATOM 646 N N . THR A 1 83 ? 4.925 6.481 -5.112 1.00 79.94 83 THR A N 1
ATOM 647 C CA . THR A 1 83 ? 4.530 7.730 -5.802 1.00 79.94 83 THR A CA 1
ATOM 648 C C . THR A 1 83 ? 5.036 7.791 -7.238 1.00 79.94 83 THR A C 1
ATOM 650 O O . THR A 1 83 ? 4.425 8.439 -8.084 1.00 79.94 83 THR A O 1
ATOM 653 N N . PHE A 1 84 ? 6.158 7.126 -7.508 1.00 82.12 84 PHE A N 1
ATOM 654 C CA . PHE A 1 84 ? 6.686 6.926 -8.847 1.00 82.12 84 PHE A CA 1
ATOM 655 C C . PHE A 1 84 ? 7.630 5.728 -8.891 1.00 82.12 84 PHE A C 1
ATOM 657 O O . PHE A 1 84 ? 8.614 5.681 -8.139 1.00 82.12 84 PHE A O 1
ATOM 664 N N . ASP A 1 85 ? 7.370 4.790 -9.801 1.00 82.06 85 ASP A N 1
ATOM 665 C CA . ASP A 1 85 ? 8.223 3.620 -9.991 1.00 82.06 85 ASP A CA 1
ATOM 666 C C . ASP A 1 85 ? 9.023 3.661 -11.298 1.00 82.06 85 ASP A C 1
ATOM 668 O O . ASP A 1 85 ? 8.531 3.334 -12.372 1.00 82.06 85 ASP A O 1
ATOM 672 N N . SER A 1 86 ? 10.307 4.001 -11.190 1.00 81.19 86 SER A N 1
ATOM 673 C CA . SER A 1 86 ? 11.267 3.896 -12.298 1.00 81.19 86 SER A CA 1
ATOM 674 C C . SER A 1 86 ? 11.768 2.469 -12.554 1.00 81.19 86 SER A C 1
ATOM 676 O O . SER A 1 86 ? 12.488 2.251 -13.522 1.00 81.19 86 SER A O 1
ATOM 678 N N . GLY A 1 87 ? 11.495 1.518 -11.652 1.00 73.94 87 GLY A N 1
ATOM 679 C CA . GLY A 1 87 ? 12.156 0.206 -11.596 1.00 73.94 87 GLY A CA 1
ATOM 680 C C . GLY A 1 87 ? 13.473 0.168 -10.801 1.00 73.94 87 GLY A C 1
ATOM 681 O O . GLY A 1 87 ? 13.855 -0.871 -10.268 1.00 73.94 87 GLY A O 1
ATOM 682 N N . GLY A 1 88 ? 14.108 1.317 -10.525 1.00 82.25 88 GLY A N 1
ATOM 683 C CA . GLY A 1 88 ? 15.339 1.388 -9.716 1.00 82.25 88 GLY A CA 1
ATOM 684 C C . GLY A 1 88 ? 16.579 0.983 -10.520 1.00 82.25 88 GLY A C 1
ATOM 685 O O . GLY A 1 88 ? 16.740 1.447 -11.642 1.00 82.25 88 GLY A O 1
ATOM 686 N N . ILE A 1 89 ? 17.449 0.124 -9.966 1.00 79.44 89 ILE A N 1
ATOM 687 C CA . ILE A 1 89 ? 18.589 -0.452 -10.718 1.00 79.44 89 ILE A CA 1
ATOM 688 C C . ILE A 1 89 ? 18.079 -1.234 -11.934 1.00 79.44 89 ILE A C 1
ATOM 690 O O . ILE A 1 89 ? 18.597 -1.094 -13.038 1.00 79.44 89 ILE A O 1
ATOM 694 N N . SER A 1 90 ? 17.039 -2.037 -11.728 1.00 78.06 90 SER A N 1
ATOM 695 C CA . SER A 1 90 ? 16.264 -2.718 -12.762 1.00 78.06 90 SER A CA 1
ATOM 696 C C . SER A 1 90 ? 15.335 -1.717 -13.457 1.00 78.06 90 SER A C 1
ATOM 698 O O . SER A 1 90 ? 14.120 -1.769 -13.292 1.00 78.06 90 SER A O 1
ATOM 700 N N . ILE A 1 91 ? 15.922 -0.751 -14.166 1.00 84.06 91 ILE A N 1
ATOM 701 C CA . ILE A 1 91 ? 15.206 0.367 -14.784 1.00 84.06 91 ILE A CA 1
ATOM 702 C C . ILE A 1 91 ? 14.144 -0.129 -15.778 1.00 84.06 91 ILE A C 1
ATOM 704 O O . ILE A 1 91 ? 14.395 -1.020 -16.595 1.00 84.06 91 ILE A O 1
ATOM 708 N N . LYS A 1 92 ? 12.952 0.468 -15.724 1.00 80.88 92 LYS A N 1
ATOM 709 C CA . LYS A 1 92 ? 11.899 0.224 -16.712 1.00 80.88 92 LYS A CA 1
ATOM 710 C C . LYS A 1 92 ? 12.285 0.841 -18.071 1.00 80.88 92 LYS A C 1
ATOM 712 O O . LYS A 1 92 ? 13.024 1.829 -18.113 1.00 80.88 92 LYS A O 1
ATOM 717 N N . PRO A 1 93 ? 11.773 0.311 -19.197 1.00 84.75 93 PRO A N 1
ATOM 718 C CA . PRO A 1 93 ? 11.871 0.980 -20.493 1.00 84.75 93 PRO A CA 1
ATOM 719 C C . PRO A 1 93 ? 11.224 2.371 -20.466 1.00 84.75 93 PRO A C 1
ATOM 721 O O . PRO A 1 93 ? 10.287 2.611 -19.709 1.00 84.75 93 PRO A O 1
ATOM 724 N N . SER A 1 94 ? 11.691 3.284 -21.321 1.00 82.94 94 SER A N 1
ATOM 725 C CA . SER A 1 94 ? 11.172 4.661 -21.405 1.00 82.94 94 SER A CA 1
ATOM 726 C C . SER A 1 94 ? 9.717 4.745 -21.869 1.00 82.94 94 SER A C 1
ATOM 728 O O . SER A 1 94 ? 8.992 5.651 -21.457 1.00 82.94 94 SER A O 1
ATOM 730 N N . ALA A 1 95 ? 9.285 3.813 -22.720 1.00 83.06 95 ALA A N 1
ATOM 731 C CA . ALA A 1 95 ? 7.927 3.778 -23.244 1.00 83.06 95 ALA A CA 1
ATOM 732 C C . ALA A 1 95 ? 6.903 3.627 -22.107 1.00 83.06 95 ALA A C 1
ATOM 734 O O . ALA A 1 95 ? 6.973 2.678 -21.329 1.00 83.06 95 ALA A O 1
ATOM 735 N N . ASN A 1 96 ? 5.944 4.556 -22.040 1.00 83.88 96 ASN A N 1
ATOM 736 C CA . ASN A 1 96 ? 4.851 4.593 -21.059 1.00 83.88 96 ASN A CA 1
ATOM 737 C C . ASN A 1 96 ? 5.297 4.652 -19.583 1.00 83.88 96 ASN A C 1
ATOM 739 O O . ASN A 1 96 ? 4.513 4.350 -18.681 1.00 83.88 96 ASN A O 1
ATOM 743 N N . MET A 1 97 ? 6.549 5.040 -19.306 1.00 82.62 97 MET A N 1
ATOM 744 C CA . MET A 1 97 ? 7.047 5.175 -17.930 1.00 82.62 97 MET A CA 1
ATOM 745 C C . MET A 1 97 ? 6.317 6.289 -17.160 1.00 82.62 97 MET A C 1
ATOM 747 O O . MET A 1 97 ? 6.235 6.251 -15.935 1.00 82.62 97 MET A O 1
ATOM 751 N N . ASP A 1 98 ? 5.737 7.263 -17.860 1.00 78.88 98 ASP A N 1
ATOM 752 C CA . ASP A 1 98 ? 4.908 8.318 -17.277 1.00 78.88 98 ASP A CA 1
ATOM 753 C C . ASP A 1 98 ? 3.681 7.762 -16.534 1.00 78.88 98 ASP A C 1
ATOM 755 O O . ASP A 1 98 ? 3.304 8.305 -15.491 1.00 78.88 98 ASP A O 1
ATOM 759 N N . LEU A 1 99 ? 3.127 6.630 -16.988 1.00 80.00 99 LEU A N 1
ATOM 760 C CA . LEU A 1 99 ? 2.009 5.949 -16.329 1.00 80.00 99 LEU A CA 1
ATOM 761 C C . LEU A 1 99 ? 2.387 5.392 -14.950 1.00 80.00 99 LEU A C 1
ATOM 763 O O . LEU A 1 99 ? 1.514 5.194 -14.108 1.00 80.00 99 LEU A O 1
ATOM 767 N N . MET A 1 100 ? 3.679 5.205 -14.661 1.00 74.19 100 MET A N 1
ATOM 768 C CA . MET A 1 100 ? 4.147 4.723 -13.354 1.00 74.19 100 MET A CA 1
ATOM 769 C C . MET A 1 100 ? 3.961 5.757 -12.231 1.00 74.19 100 MET A C 1
ATOM 771 O O . MET A 1 100 ? 4.176 5.442 -11.062 1.00 74.19 100 MET A O 1
ATOM 775 N N . ARG A 1 101 ? 3.496 6.978 -12.548 1.00 71.69 101 ARG A N 1
ATOM 776 C CA . ARG A 1 101 ? 2.945 7.927 -11.560 1.00 71.69 101 ARG A CA 1
ATOM 777 C C . ARG A 1 101 ? 1.649 7.430 -10.911 1.00 71.69 101 ARG A C 1
ATOM 779 O O . ARG A 1 101 ? 1.260 7.931 -9.862 1.00 71.69 101 ARG A O 1
ATOM 786 N N . ALA A 1 102 ? 0.962 6.482 -11.551 1.00 64.56 102 ALA A N 1
ATOM 787 C CA . ALA A 1 102 ? -0.253 5.855 -11.046 1.00 64.56 102 ALA A CA 1
ATOM 788 C C . ALA A 1 102 ? 0.033 4.596 -10.208 1.00 64.56 102 ALA A C 1
ATOM 790 O O . ALA A 1 102 ? -0.905 3.956 -9.748 1.00 64.56 102 ALA A O 1
ATOM 791 N N . ASP A 1 103 ? 1.307 4.279 -9.929 1.00 57.97 103 ASP A N 1
ATOM 792 C CA . ASP A 1 103 ? 1.706 3.174 -9.039 1.00 57.97 103 ASP A CA 1
ATOM 793 C C . ASP A 1 103 ? 1.424 3.453 -7.537 1.00 57.97 103 ASP A C 1
ATOM 795 O O . ASP A 1 103 ? 1.838 2.719 -6.633 1.00 57.97 103 ASP A O 1
ATOM 799 N N . VAL A 1 104 ? 0.678 4.533 -7.283 1.00 55.47 104 VAL A N 1
ATOM 800 C CA . VAL A 1 104 ? 0.042 4.918 -6.023 1.00 55.47 104 VAL A CA 1
ATOM 801 C C . VAL A 1 104 ? -1.438 4.551 -6.104 1.00 55.47 104 VAL A C 1
ATOM 803 O O . VAL A 1 104 ? -2.267 5.348 -6.553 1.00 55.47 104 VAL A O 1
ATOM 806 N N . PHE A 1 105 ? -1.781 3.359 -5.621 1.00 47.72 105 PHE A N 1
ATOM 807 C CA . PHE A 1 105 ? -3.162 3.019 -5.293 1.00 47.72 105 PHE A CA 1
ATOM 808 C C . PHE A 1 105 ? -3.311 3.099 -3.773 1.00 47.72 105 PHE A C 1
ATOM 810 O O . PHE A 1 105 ? -3.040 2.126 -3.094 1.00 47.72 105 PHE A O 1
ATOM 817 N N . SER A 1 106 ? -3.689 4.286 -3.277 1.00 44.78 106 SER A N 1
ATOM 818 C CA . SER A 1 106 ? -4.054 4.604 -1.885 1.00 44.78 106 SER A CA 1
ATOM 819 C C . SER A 1 106 ? -3.053 4.188 -0.750 1.00 44.78 106 SER A C 1
ATOM 821 O O . SER A 1 106 ? -2.233 3.289 -0.831 1.00 44.78 106 SER A O 1
ATOM 823 N N . HIS A 1 107 ? -2.966 5.041 0.268 1.00 43.84 107 HIS A N 1
ATOM 824 C CA . HIS A 1 107 ? -2.441 4.901 1.649 1.00 43.84 107 HIS A CA 1
ATOM 825 C C . HIS A 1 107 ? -1.231 4.036 2.133 1.00 43.84 107 HIS A C 1
ATOM 827 O O . HIS A 1 107 ? -1.231 3.690 3.312 1.00 43.84 107 HIS A O 1
ATOM 833 N N . CYS A 1 108 ? -0.111 3.822 1.422 1.00 36.75 108 CYS A N 1
ATOM 834 C CA . CYS A 1 108 ? 1.176 3.556 2.137 1.00 36.75 108 CYS A CA 1
ATOM 835 C C . CYS A 1 108 ? 2.438 3.918 1.343 1.00 36.75 108 CYS A C 1
ATOM 837 O O . CYS A 1 108 ? 2.699 3.286 0.331 1.00 36.75 108 CYS A O 1
ATOM 839 N N . ILE A 1 109 ? 3.253 4.894 1.772 1.00 37.22 109 ILE A N 1
ATOM 840 C CA . ILE A 1 109 ? 4.154 5.576 0.829 1.00 37.22 109 ILE A CA 1
ATOM 841 C C . ILE A 1 109 ? 5.652 5.235 0.925 1.00 37.22 109 ILE A C 1
ATOM 843 O O . ILE A 1 109 ? 6.322 5.601 1.888 1.00 37.22 109 ILE A O 1
ATOM 847 N N . CYS A 1 110 ? 6.225 4.698 -0.157 1.00 33.12 110 CYS A N 1
ATOM 848 C CA . CYS A 1 110 ? 7.673 4.510 -0.337 1.00 33.12 110 CYS A CA 1
ATOM 849 C C . CYS A 1 110 ? 8.179 5.025 -1.688 1.00 33.12 110 CYS A C 1
ATOM 851 O O . CYS A 1 110 ? 7.446 5.059 -2.672 1.00 33.12 110 CYS A O 1
ATOM 853 N N . SER A 1 111 ? 9.475 5.336 -1.765 1.00 37.06 111 SER A N 1
ATOM 854 C CA . SER A 1 111 ? 10.136 5.802 -2.989 1.00 37.06 111 SER A CA 1
ATOM 855 C C . SER A 1 111 ? 11.487 5.112 -3.242 1.00 37.06 111 SER A C 1
ATOM 857 O O . SER A 1 111 ? 12.442 5.394 -2.537 1.00 37.06 111 SER A O 1
ATOM 859 N N . GLN A 1 112 ? 11.537 4.295 -4.306 1.00 36.59 112 GLN A N 1
ATOM 860 C CA . GLN A 1 112 ? 12.678 3.639 -4.997 1.00 36.59 112 GLN A CA 1
ATOM 861 C C . GLN A 1 112 ? 13.753 2.850 -4.207 1.00 36.59 112 GLN A C 1
ATOM 863 O O . GLN A 1 112 ? 14.393 3.341 -3.286 1.00 36.59 112 GLN A O 1
ATOM 868 N N . ALA A 1 113 ? 14.041 1.624 -4.677 1.00 40.19 113 ALA A N 1
ATOM 869 C CA . ALA A 1 113 ? 14.889 0.633 -4.003 1.00 40.19 113 ALA A CA 1
ATOM 870 C C . ALA A 1 113 ? 16.244 0.349 -4.665 1.00 40.19 113 ALA A C 1
ATOM 872 O O . ALA A 1 113 ? 16.366 0.381 -5.891 1.00 40.19 113 ALA A O 1
ATOM 873 N N . GLN A 1 114 ? 17.197 -0.087 -3.832 1.00 37.94 114 GLN A N 1
ATOM 874 C CA . GLN A 1 114 ? 18.408 -0.834 -4.206 1.00 37.94 114 GLN A CA 1
ATOM 875 C C . GLN A 1 114 ? 18.656 -1.979 -3.181 1.00 37.94 114 GLN A C 1
ATOM 877 O O . GLN A 1 114 ? 18.163 -1.890 -2.054 1.00 37.94 114 GLN A O 1
ATOM 8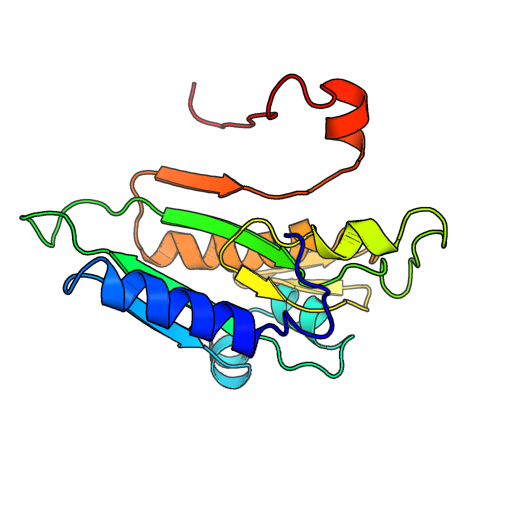82 N N . PHE A 1 115 ? 19.525 -2.947 -3.533 1.00 42.72 115 PHE A N 1
ATOM 883 C CA . PHE A 1 115 ? 20.222 -3.967 -2.696 1.00 42.72 115 PHE A CA 1
ATOM 884 C C . PHE A 1 115 ? 19.629 -5.392 -2.590 1.00 42.72 115 PHE A C 1
ATOM 886 O O . PHE A 1 115 ? 18.431 -5.581 -2.732 1.00 42.72 115 PHE A O 1
ATOM 893 N N . SER A 1 116 ? 20.523 -6.373 -2.347 1.00 40.56 116 SER A N 1
ATOM 894 C CA . SER A 1 116 ? 20.394 -7.825 -2.599 1.00 40.56 116 SER A CA 1
ATOM 895 C C . SER A 1 116 ? 19.901 -8.702 -1.434 1.00 40.56 116 SER A C 1
ATOM 897 O O . SER A 1 116 ? 19.299 -9.740 -1.696 1.00 40.56 116 SER A O 1
ATOM 899 N N . HIS A 1 117 ? 20.097 -8.308 -0.170 1.00 49.16 117 HIS A N 1
ATOM 900 C CA . HIS A 1 117 ? 19.568 -9.020 1.005 1.00 49.16 117 HIS A CA 1
ATOM 901 C C . HIS A 1 117 ? 18.911 -8.040 1.977 1.00 49.16 117 HIS A C 1
ATOM 903 O O . HIS A 1 117 ? 19.546 -7.088 2.431 1.00 49.16 117 HIS A O 1
ATOM 909 N N . LEU A 1 118 ? 17.636 -8.273 2.285 1.00 62.62 118 LEU A N 1
ATOM 910 C CA . LEU A 1 118 ? 16.822 -7.424 3.151 1.00 62.62 118 LEU A CA 1
ATOM 911 C C . LEU A 1 118 ? 16.385 -8.186 4.392 1.00 62.62 118 LEU A C 1
ATOM 913 O O . LEU A 1 118 ? 15.963 -9.332 4.280 1.00 62.62 118 LEU A O 1
ATOM 917 N N . HIS A 1 119 ? 16.413 -7.528 5.546 1.00 69.81 119 HIS A N 1
ATOM 918 C CA . HIS A 1 119 ? 15.777 -8.023 6.762 1.00 69.81 119 HIS A CA 1
ATOM 919 C C . HIS A 1 119 ? 14.391 -7.393 6.892 1.00 69.81 119 HIS A C 1
ATOM 921 O O . HIS A 1 119 ? 14.244 -6.177 6.778 1.00 69.81 119 HIS A O 1
ATOM 927 N N . THR A 1 120 ? 13.381 -8.232 7.088 1.00 68.44 120 THR A N 1
ATOM 928 C CA . THR A 1 120 ? 11.995 -7.802 7.319 1.00 68.44 120 THR A CA 1
ATOM 929 C C . THR A 1 120 ? 11.689 -7.740 8.810 1.00 68.44 120 THR A C 1
ATOM 931 O O . THR A 1 120 ? 12.359 -8.396 9.609 1.00 68.44 120 THR A O 1
ATOM 934 N N . LYS A 1 121 ? 10.615 -7.035 9.178 1.00 72.69 121 LYS A N 1
ATOM 935 C CA . LYS A 1 121 ? 10.138 -6.911 10.567 1.00 72.69 121 LYS A CA 1
ATOM 936 C C . LYS A 1 121 ? 9.919 -8.263 11.265 1.00 72.69 121 LYS A C 1
ATOM 938 O O . LYS A 1 121 ? 10.040 -8.361 12.478 1.00 72.69 121 LYS A O 1
ATOM 943 N N . ASN A 1 122 ? 9.601 -9.325 10.520 1.00 71.12 122 ASN A N 1
ATOM 944 C CA . ASN A 1 122 ? 9.413 -10.667 11.090 1.00 71.12 122 ASN A CA 1
ATOM 945 C C . ASN A 1 122 ? 10.713 -11.492 11.185 1.00 71.12 122 ASN A C 1
ATOM 947 O O . ASN A 1 122 ? 10.651 -12.699 11.418 1.00 71.12 122 ASN A O 1
ATOM 951 N N . GLY A 1 123 ? 11.874 -10.874 10.952 1.00 72.44 123 GLY A N 1
ATOM 952 C CA . GLY A 1 123 ? 13.187 -11.515 11.006 1.00 72.44 123 GLY A CA 1
ATOM 953 C C . GLY A 1 123 ? 13.551 -12.346 9.773 1.00 72.44 123 GLY A C 1
ATOM 954 O O . GLY A 1 123 ? 14.683 -12.820 9.678 1.00 72.44 123 GLY A O 1
ATOM 955 N N . LYS A 1 124 ? 12.645 -12.519 8.797 1.00 73.06 124 LYS A N 1
ATOM 956 C CA . LYS A 1 124 ? 12.970 -13.221 7.547 1.00 73.06 124 LYS A CA 1
ATOM 957 C C . LYS A 1 124 ? 13.858 -12.367 6.658 1.00 73.06 124 LYS A C 1
ATOM 959 O O . LYS A 1 124 ? 13.700 -11.144 6.582 1.00 73.06 124 LYS A O 1
ATOM 964 N N . THR A 1 125 ? 14.735 -13.043 5.929 1.00 67.44 125 THR A N 1
ATOM 965 C CA . THR A 1 125 ? 15.538 -12.441 4.875 1.00 67.44 125 THR A CA 1
ATOM 966 C C . THR A 1 125 ? 14.818 -12.536 3.530 1.00 67.44 125 THR A C 1
ATOM 968 O O . THR A 1 125 ? 14.282 -13.583 3.169 1.00 67.44 125 THR A O 1
ATOM 971 N N . ILE A 1 126 ? 14.783 -11.433 2.781 1.00 74.19 126 ILE A N 1
ATOM 972 C CA . ILE A 1 126 ? 14.312 -11.394 1.393 1.00 74.19 126 ILE A CA 1
ATOM 973 C C . ILE A 1 126 ? 15.528 -11.178 0.499 1.00 74.19 126 ILE A C 1
ATOM 975 O O . ILE A 1 126 ? 16.254 -10.195 0.661 1.00 74.19 126 ILE A O 1
ATOM 979 N N . GLN A 1 127 ? 15.739 -12.088 -0.448 1.00 66.81 127 GLN A N 1
ATOM 980 C CA . GLN A 1 127 ? 16.659 -11.862 -1.555 1.00 66.81 127 GLN A CA 1
ATOM 981 C C . GLN A 1 127 ? 15.940 -11.058 -2.640 1.00 66.81 127 GLN A C 1
ATOM 983 O O . GLN A 1 127 ? 14.835 -11.411 -3.055 1.00 66.81 127 GLN A O 1
ATOM 988 N N . VAL A 1 128 ? 16.547 -9.954 -3.068 1.00 62.59 128 VAL A N 1
ATOM 989 C CA . VAL A 1 128 ? 15.989 -9.093 -4.116 1.00 62.59 128 VAL A CA 1
ATOM 990 C C . VAL A 1 128 ? 16.759 -9.341 -5.401 1.00 62.59 128 VAL A C 1
ATOM 992 O O . VAL A 1 128 ? 17.821 -8.764 -5.623 1.00 62.59 128 VAL A O 1
ATOM 995 N N . ASP A 1 129 ? 16.196 -10.194 -6.252 1.00 52.75 129 ASP A N 1
ATOM 996 C CA . ASP A 1 129 ? 16.779 -10.521 -7.559 1.00 52.75 129 ASP A CA 1
ATOM 997 C C . ASP A 1 129 ? 16.495 -9.445 -8.617 1.00 52.75 129 ASP A C 1
ATOM 999 O O . ASP A 1 129 ? 17.218 -9.310 -9.600 1.00 52.75 129 ASP A O 1
ATOM 1003 N N . SER A 1 130 ? 15.443 -8.648 -8.413 1.00 47.97 130 SER A N 1
ATOM 1004 C CA . SER A 1 130 ? 15.098 -7.515 -9.267 1.00 47.97 130 SER A CA 1
ATOM 1005 C C . SER A 1 130 ? 14.551 -6.379 -8.422 1.00 47.97 130 SER A C 1
ATOM 1007 O O . SER A 1 130 ? 13.619 -6.565 -7.632 1.00 47.97 130 SER A O 1
ATOM 1009 N N . SER A 1 131 ? 15.098 -5.178 -8.618 1.00 56.06 131 SER A N 1
ATOM 1010 C CA . SER A 1 131 ? 14.578 -3.995 -7.944 1.00 56.06 131 SER A CA 1
ATOM 1011 C C . SER A 1 131 ? 13.260 -3.525 -8.541 1.00 56.06 131 SER A C 1
ATOM 1013 O O . SER A 1 131 ? 12.696 -2.607 -7.979 1.00 56.06 131 SER A O 1
ATOM 1015 N N . ASP A 1 132 ? 12.747 -4.126 -9.620 1.00 53.47 132 ASP A N 1
ATOM 1016 C CA . ASP A 1 132 ? 11.456 -3.766 -10.227 1.00 53.47 132 ASP A CA 1
ATOM 1017 C C . ASP A 1 132 ? 10.251 -4.346 -9.456 1.00 53.47 132 ASP A C 1
ATOM 1019 O O . ASP A 1 132 ? 9.100 -3.976 -9.670 1.00 53.47 132 ASP A O 1
ATOM 1023 N N . VAL A 1 133 ? 10.499 -5.240 -8.491 1.00 59.38 133 VAL A N 1
ATOM 1024 C CA . VAL A 1 133 ? 9.457 -5.929 -7.705 1.00 59.38 133 VAL A CA 1
ATOM 1025 C C . VAL A 1 133 ? 9.227 -5.253 -6.343 1.00 59.38 133 VAL A C 1
ATOM 1027 O O . VAL A 1 133 ? 8.903 -5.900 -5.349 1.00 59.38 133 VAL A O 1
ATOM 1030 N N . LYS A 1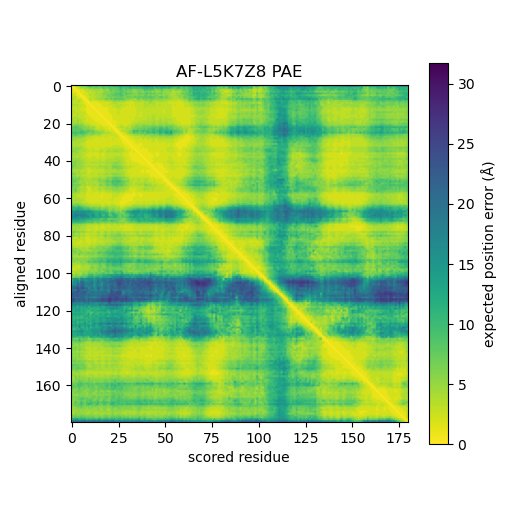 134 ? 9.377 -3.924 -6.275 1.00 60.66 134 LYS A N 1
ATOM 1031 C CA . LYS A 1 134 ? 9.419 -3.123 -5.027 1.00 60.66 134 LYS A CA 1
ATOM 1032 C C . LYS A 1 134 ? 8.172 -3.216 -4.154 1.00 60.66 134 LYS A C 1
ATOM 1034 O O . LYS A 1 134 ? 8.258 -3.033 -2.942 1.00 60.66 134 LYS A O 1
ATOM 1039 N N . GLY A 1 135 ? 7.016 -3.502 -4.754 1.00 65.50 135 GLY A N 1
ATOM 1040 C CA . GLY A 1 135 ? 5.751 -3.590 -4.026 1.00 65.50 135 GLY A CA 1
ATOM 1041 C C . GLY A 1 135 ? 5.739 -4.701 -2.972 1.00 65.50 135 GLY A C 1
ATOM 1042 O O . GLY A 1 135 ? 5.247 -4.487 -1.870 1.00 65.50 135 GLY A O 1
ATOM 1043 N N . ARG A 1 136 ? 6.319 -5.873 -3.267 1.00 77.19 136 ARG A N 1
ATOM 1044 C CA . ARG A 1 136 ? 6.264 -7.033 -2.354 1.00 77.19 136 ARG A CA 1
ATOM 1045 C C . ARG A 1 136 ? 7.127 -6.847 -1.096 1.00 77.19 136 ARG A C 1
ATOM 1047 O O . ARG A 1 136 ? 6.615 -7.121 -0.012 1.00 77.19 136 ARG A O 1
ATOM 1054 N N . PRO A 1 137 ? 8.379 -6.353 -1.192 1.00 76.12 137 PRO A N 1
ATOM 1055 C CA . PRO A 1 137 ? 9.201 -6.049 -0.024 1.00 76.12 137 PRO A CA 1
ATOM 1056 C C . PRO A 1 137 ? 8.559 -5.029 0.926 1.00 76.12 137 PRO A C 1
ATOM 1058 O O . PRO A 1 137 ? 8.582 -5.255 2.135 1.00 76.12 137 PRO A O 1
ATOM 1061 N N . ILE A 1 138 ? 7.946 -3.952 0.415 1.00 80.75 138 ILE A N 1
ATOM 1062 C CA . ILE A 1 138 ? 7.236 -2.974 1.263 1.00 80.75 138 ILE A CA 1
ATOM 1063 C C . ILE A 1 138 ? 6.080 -3.664 1.991 1.00 80.75 138 ILE A C 1
ATOM 1065 O O . ILE A 1 138 ? 5.967 -3.580 3.212 1.00 80.75 138 ILE A O 1
ATOM 1069 N N . LEU A 1 139 ? 5.241 -4.389 1.244 1.00 81.94 139 LEU A N 1
ATOM 1070 C CA . LEU A 1 139 ? 4.074 -5.064 1.802 1.00 81.94 139 LEU A CA 1
ATOM 1071 C C . LEU A 1 139 ? 4.450 -6.104 2.864 1.00 81.94 139 LEU A C 1
ATOM 1073 O O . LEU A 1 139 ? 3.666 -6.312 3.779 1.00 81.94 139 LEU A O 1
ATOM 1077 N N . ALA A 1 140 ? 5.631 -6.727 2.800 1.00 83.50 140 ALA A N 1
ATOM 1078 C CA . ALA A 1 140 ? 6.071 -7.683 3.818 1.00 83.50 140 ALA A CA 1
ATOM 1079 C C . ALA A 1 140 ? 6.149 -7.053 5.222 1.00 83.50 140 ALA A C 1
ATOM 1081 O O . ALA A 1 140 ? 5.614 -7.619 6.180 1.00 83.50 140 ALA A O 1
ATOM 1082 N N . ASP A 1 141 ? 6.752 -5.868 5.340 1.00 83.69 141 ASP A N 1
ATOM 1083 C CA . ASP A 1 141 ? 6.867 -5.160 6.620 1.00 83.69 141 ASP A CA 1
ATOM 1084 C C . ASP A 1 141 ? 5.521 -4.591 7.071 1.00 83.69 141 ASP A C 1
ATOM 1086 O O . ASP A 1 141 ? 5.164 -4.706 8.245 1.00 83.69 141 ASP A O 1
ATOM 1090 N N . VAL A 1 142 ? 4.740 -4.030 6.140 1.00 85.00 142 VAL A N 1
ATOM 1091 C CA . VAL A 1 142 ? 3.430 -3.440 6.457 1.00 85.00 142 VAL A CA 1
ATOM 1092 C C . VAL A 1 142 ? 2.432 -4.521 6.880 1.00 85.00 142 VAL A C 1
ATOM 1094 O O . VAL A 1 142 ? 1.716 -4.344 7.862 1.00 85.00 142 VAL A O 1
ATOM 1097 N N . LEU A 1 143 ? 2.410 -5.675 6.205 1.00 85.25 143 LEU A N 1
ATOM 1098 C CA . LEU A 1 143 ? 1.585 -6.817 6.605 1.00 85.25 143 LEU A CA 1
ATOM 1099 C C . LEU A 1 143 ? 2.037 -7.375 7.954 1.00 85.25 143 LEU A C 1
ATOM 1101 O O . LEU A 1 143 ? 1.190 -7.749 8.758 1.00 85.25 143 LEU A O 1
ATOM 1105 N N . CYS A 1 144 ? 3.341 -7.408 8.247 1.00 86.38 144 CYS A N 1
ATOM 1106 C CA . CYS A 1 144 ? 3.819 -7.789 9.575 1.00 86.38 144 CYS A CA 1
ATOM 1107 C C . CYS A 1 144 ? 3.341 -6.802 10.650 1.00 86.38 144 CYS A C 1
ATOM 1109 O O . CYS A 1 144 ? 2.881 -7.224 11.708 1.00 86.38 144 CYS A O 1
ATOM 1111 N N . TYR A 1 145 ? 3.405 -5.498 10.370 1.00 86.69 145 TYR A N 1
ATOM 1112 C CA . TYR A 1 145 ? 2.890 -4.459 11.259 1.00 86.69 145 TYR A CA 1
ATOM 1113 C C . TYR A 1 145 ? 1.375 -4.576 11.459 1.00 86.69 145 TYR A C 1
ATOM 1115 O O . TYR A 1 145 ? 0.910 -4.488 12.585 1.00 86.69 145 TYR A O 1
ATOM 1123 N N . ALA A 1 146 ? 0.605 -4.881 10.412 1.00 84.25 146 ALA A N 1
ATOM 1124 C CA . ALA A 1 146 ? -0.848 -5.032 10.491 1.00 84.25 146 ALA A CA 1
ATOM 1125 C C . ALA A 1 146 ? -1.316 -6.075 11.527 1.00 84.25 146 ALA A C 1
ATOM 1127 O O . ALA A 1 146 ? -2.401 -5.935 12.088 1.00 84.25 146 ALA A O 1
ATOM 1128 N N . HIS A 1 147 ? -0.507 -7.100 11.820 1.00 85.38 147 HIS A N 1
ATOM 1129 C CA . HIS A 1 147 ? -0.868 -8.134 12.795 1.00 85.38 147 HIS A CA 1
ATOM 1130 C C . HIS A 1 147 ? -0.902 -7.625 14.244 1.00 85.38 147 HIS A C 1
ATOM 1132 O O . HIS A 1 147 ? -1.594 -8.227 15.062 1.00 85.38 147 HIS A O 1
ATOM 1138 N N . ILE A 1 148 ? -0.222 -6.516 14.574 1.00 85.12 148 ILE A N 1
ATOM 1139 C CA . ILE A 1 148 ? -0.225 -5.976 15.947 1.00 85.12 148 ILE A CA 1
ATOM 1140 C C . ILE A 1 148 ? -1.613 -5.485 16.377 1.00 85.12 148 ILE A C 1
ATOM 1142 O O . ILE A 1 148 ? -1.898 -5.425 17.568 1.00 85.12 148 ILE A O 1
ATOM 1146 N N . PHE A 1 149 ? -2.482 -5.159 15.414 1.00 80.31 149 PHE A N 1
ATOM 1147 C CA . PHE A 1 149 ? -3.849 -4.696 15.664 1.00 80.31 149 PHE A CA 1
ATOM 1148 C C . PHE A 1 149 ? -4.839 -5.836 15.918 1.00 80.31 149 PHE A C 1
ATOM 1150 O O . PHE A 1 149 ? -6.028 -5.576 16.063 1.00 80.31 149 PHE A O 1
ATOM 1157 N N . ASN A 1 150 ? -4.372 -7.091 15.932 1.00 80.12 150 ASN A N 1
ATOM 1158 C CA . ASN A 1 150 ? -5.213 -8.284 16.035 1.00 80.12 150 ASN A CA 1
ATOM 1159 C C . ASN A 1 150 ? -6.466 -8.219 15.123 1.00 80.12 150 ASN A C 1
ATOM 1161 O O . ASN A 1 150 ? -7.600 -8.319 15.604 1.00 80.12 150 ASN A O 1
ATOM 1165 N N . PRO A 1 151 ? -6.287 -7.973 13.811 1.00 84.50 151 PRO A N 1
ATOM 1166 C CA . PRO A 1 151 ? -7.400 -7.669 12.928 1.00 84.50 151 PRO A CA 1
ATOM 1167 C C . PRO A 1 151 ? -8.273 -8.891 12.648 1.00 84.50 151 PRO A C 1
ATOM 1169 O O . PRO A 1 151 ? -7.782 -10.014 12.524 1.00 84.50 151 PRO A O 1
ATOM 1172 N N . LYS A 1 152 ? -9.570 -8.656 12.429 1.00 84.94 152 LYS A N 1
ATOM 1173 C CA . LYS A 1 152 ? -10.503 -9.698 11.971 1.00 84.94 152 LYS A CA 1
ATOM 1174 C C . LYS A 1 152 ? -10.182 -10.153 10.551 1.00 84.94 152 LYS A C 1
ATOM 1176 O O . LYS A 1 152 ? -10.252 -11.337 10.236 1.00 84.94 152 LYS A O 1
ATOM 1181 N N . VAL A 1 153 ? -9.860 -9.187 9.693 1.00 85.69 153 VAL A N 1
ATOM 1182 C CA . VAL A 1 153 ? -9.503 -9.392 8.288 1.00 85.69 153 VAL A CA 1
ATOM 1183 C C . VAL A 1 153 ? -8.418 -8.389 7.918 1.00 85.69 153 VAL A C 1
ATOM 1185 O O . VAL A 1 153 ? -8.484 -7.223 8.312 1.00 85.69 153 VAL A O 1
ATOM 1188 N N . ILE A 1 154 ? -7.441 -8.851 7.139 1.00 85.25 154 ILE A N 1
ATOM 1189 C CA . ILE A 1 154 ? -6.456 -8.001 6.472 1.00 85.25 154 ILE A CA 1
ATOM 1190 C C . ILE A 1 154 ? -6.756 -8.046 4.979 1.00 85.25 154 ILE A C 1
ATOM 1192 O O . ILE A 1 154 ? -6.703 -9.115 4.370 1.00 85.25 154 ILE A O 1
ATOM 1196 N N . ILE A 1 155 ? -7.056 -6.891 4.394 1.00 86.12 155 ILE A N 1
ATOM 1197 C CA . ILE A 1 155 ? -7.242 -6.732 2.951 1.00 86.12 155 ILE A CA 1
ATOM 1198 C C . ILE A 1 155 ? -6.062 -5.921 2.437 1.00 86.12 155 ILE A C 1
ATOM 1200 O O . ILE A 1 155 ? -5.760 -4.867 2.995 1.00 86.12 155 ILE A O 1
ATOM 1204 N N . ASN A 1 156 ? -5.390 -6.404 1.389 1.00 85.44 156 ASN A N 1
ATOM 1205 C CA . ASN A 1 156 ? -4.357 -5.622 0.723 1.00 85.44 156 ASN A CA 1
ATOM 1206 C C . ASN A 1 156 ? -4.684 -5.354 -0.745 1.00 85.44 156 ASN A C 1
ATOM 1208 O O . ASN A 1 156 ? -5.208 -6.235 -1.424 1.00 85.44 156 ASN A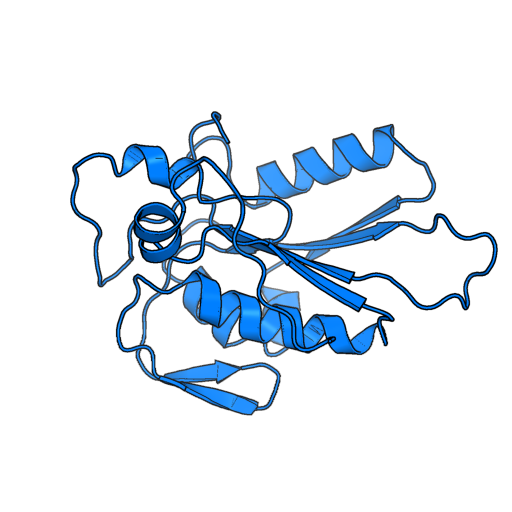 O 1
ATOM 1212 N N . ALA A 1 157 ? -4.365 -4.148 -1.211 1.00 82.12 157 ALA A N 1
ATOM 1213 C CA . ALA A 1 157 ? -4.535 -3.726 -2.597 1.00 82.12 157 ALA A CA 1
ATOM 1214 C C . ALA A 1 157 ? -3.218 -3.160 -3.146 1.00 82.12 157 ALA A C 1
ATOM 1216 O O . ALA A 1 157 ? -2.556 -2.345 -2.500 1.00 82.12 157 ALA A O 1
ATOM 1217 N N . ALA A 1 158 ? -2.812 -3.610 -4.336 1.00 79.81 158 ALA A N 1
ATOM 1218 C CA . ALA A 1 158 ? -1.567 -3.175 -4.959 1.00 79.81 158 ALA A CA 1
ATOM 1219 C C . ALA A 1 158 ? -1.582 -3.339 -6.484 1.00 79.81 158 ALA A C 1
ATOM 1221 O O . ALA A 1 158 ? -1.985 -4.377 -7.010 1.00 79.81 158 ALA A O 1
ATOM 1222 N N . THR A 1 159 ? -1.008 -2.366 -7.189 1.00 78.56 159 THR A N 1
ATOM 1223 C CA . THR A 1 159 ? -0.554 -2.468 -8.585 1.00 78.56 159 THR A CA 1
ATOM 1224 C C . THR A 1 159 ? 0.728 -3.310 -8.637 1.00 78.56 159 THR A C 1
ATOM 1226 O O . THR A 1 159 ? 1.851 -2.810 -8.716 1.00 78.56 159 THR A O 1
ATOM 1229 N N . LEU A 1 160 ? 0.579 -4.624 -8.441 1.00 76.12 160 LEU A N 1
ATOM 1230 C CA . LEU A 1 160 ? 1.713 -5.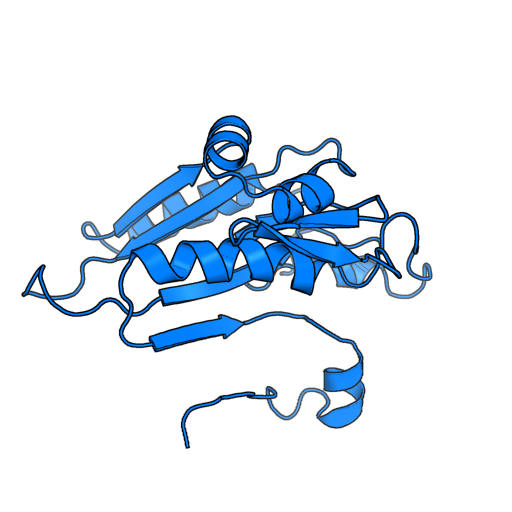475 -8.070 1.00 76.12 160 LEU A CA 1
ATOM 1231 C C . LEU A 1 160 ? 2.505 -6.027 -9.257 1.00 76.12 160 LEU A C 1
ATOM 1233 O O . LEU A 1 160 ? 3.722 -6.171 -9.158 1.00 76.12 160 LEU A O 1
ATOM 1237 N N . THR A 1 161 ? 1.835 -6.398 -10.348 1.00 79.31 161 THR A N 1
ATOM 1238 C CA . THR A 1 161 ? 2.475 -7.092 -11.475 1.00 79.31 161 THR A CA 1
ATOM 1239 C C . THR A 1 161 ? 1.788 -6.767 -12.789 1.00 79.31 161 THR A C 1
ATOM 1241 O O . THR A 1 161 ? 0.568 -6.869 -12.854 1.00 79.31 161 THR A O 1
ATOM 1244 N N . GLY A 1 162 ? 2.553 -6.551 -13.863 1.00 79.12 162 GLY A N 1
ATOM 1245 C CA . GLY A 1 162 ? 1.995 -6.505 -15.225 1.00 79.12 162 GLY A CA 1
ATOM 1246 C C . GLY A 1 162 ? 1.327 -7.819 -15.656 1.00 79.12 162 GLY A C 1
ATOM 1247 O O . GLY A 1 162 ? 0.453 -7.822 -16.510 1.00 79.12 162 GLY A O 1
ATOM 1248 N N . ALA A 1 163 ? 1.658 -8.942 -15.010 1.00 83.06 163 ALA A N 1
ATOM 1249 C CA . ALA A 1 163 ? 1.024 -10.230 -15.283 1.00 83.06 163 ALA A CA 1
ATOM 1250 C C . ALA A 1 163 ? -0.494 -10.238 -15.021 1.00 83.06 163 ALA A C 1
ATOM 1252 O O . ALA A 1 163 ? -1.207 -10.976 -15.693 1.00 83.06 163 ALA A O 1
ATOM 1253 N N . ILE A 1 164 ? -0.998 -9.425 -14.079 1.00 87.44 164 ILE A N 1
ATOM 1254 C CA . ILE A 1 164 ? -2.445 -9.366 -13.817 1.00 87.44 164 ILE A CA 1
ATOM 1255 C C . ILE A 1 164 ? -3.191 -8.651 -14.943 1.00 87.44 164 ILE A C 1
ATOM 1257 O O . ILE A 1 164 ? -4.292 -9.059 -15.294 1.00 87.44 164 ILE A O 1
ATOM 1261 N N . ASP A 1 165 ? -2.553 -7.646 -15.544 1.00 85.69 165 ASP A N 1
ATOM 1262 C CA . ASP A 1 165 ? -3.076 -6.925 -16.701 1.00 85.69 165 ASP A CA 1
ATOM 1263 C C . ASP A 1 165 ? -3.104 -7.834 -17.936 1.00 85.69 165 ASP A C 1
ATOM 1265 O O . ASP A 1 165 ? -4.114 -7.926 -18.621 1.00 85.69 165 ASP A O 1
ATOM 1269 N N . ILE A 1 166 ? -2.054 -8.634 -18.148 1.00 86.06 166 ILE A N 1
ATOM 1270 C CA . ILE A 1 166 ? -2.046 -9.651 -19.213 1.00 86.06 166 ILE A CA 1
ATOM 1271 C C . ILE A 1 166 ? -3.143 -10.708 -18.990 1.00 86.06 166 ILE A C 1
ATOM 1273 O O . ILE A 1 166 ? -3.757 -11.170 -19.948 1.00 86.06 166 ILE A O 1
ATOM 1277 N N . ALA A 1 167 ? -3.385 -11.114 -17.739 1.00 89.00 167 ALA A N 1
ATOM 1278 C CA . ALA A 1 167 ? -4.319 -12.191 -17.420 1.00 89.00 167 ALA A CA 1
ATOM 1279 C C . ALA A 1 167 ? -5.797 -11.768 -17.460 1.00 89.00 167 ALA A C 1
ATOM 1281 O O . ALA A 1 167 ? -6.634 -12.536 -17.930 1.00 89.00 167 ALA A O 1
ATOM 1282 N N . LEU A 1 168 ? -6.129 -10.589 -16.925 1.00 90.75 168 LEU A N 1
ATOM 1283 C CA . LEU A 1 168 ? -7.514 -10.149 -16.693 1.00 90.75 168 LEU A CA 1
ATOM 1284 C C . LEU A 1 168 ? -7.862 -8.830 -17.402 1.00 90.75 168 LEU A C 1
ATOM 1286 O O . LEU A 1 168 ? -9.039 -8.458 -17.459 1.00 90.75 168 LEU A O 1
ATOM 1290 N N . GLY A 1 169 ? -6.866 -8.124 -17.944 1.00 88.12 169 GLY A N 1
ATOM 1291 C CA . GLY A 1 169 ? -7.018 -6.773 -18.473 1.00 88.12 169 GLY A CA 1
ATOM 1292 C C . GLY A 1 169 ? -7.648 -5.826 -17.452 1.00 88.12 169 GLY A C 1
ATOM 1293 O O . GLY A 1 169 ? -7.458 -5.949 -16.243 1.00 88.12 169 GLY A O 1
ATOM 1294 N N . SER A 1 170 ? -8.475 -4.907 -17.947 1.00 88.62 170 SER A N 1
ATOM 1295 C CA . SER A 1 170 ? -9.265 -3.975 -17.134 1.00 88.62 170 SER A CA 1
ATOM 1296 C C . SER A 1 170 ? -10.668 -4.488 -16.781 1.00 88.62 170 SER A C 1
ATOM 1298 O O . SER A 1 170 ? -11.471 -3.740 -16.226 1.00 88.62 170 SER A O 1
ATOM 1300 N N . GLY A 1 171 ? -10.991 -5.744 -17.111 1.00 87.19 171 GLY A N 1
ATOM 1301 C CA . GLY A 1 171 ? -12.333 -6.295 -16.911 1.00 87.19 171 GLY A CA 1
ATOM 1302 C C . GLY A 1 171 ? -12.653 -6.603 -15.448 1.00 87.19 171 GLY A C 1
ATOM 1303 O O . GLY A 1 171 ? -13.792 -6.432 -15.019 1.00 87.19 171 GLY A O 1
ATOM 1304 N N . THR A 1 172 ? -11.664 -7.057 -14.673 1.00 89.50 172 THR A N 1
ATOM 1305 C CA . THR A 1 172 ? -11.847 -7.395 -13.256 1.00 89.50 172 THR A CA 1
ATOM 1306 C C . THR A 1 172 ? -10.540 -7.316 -12.465 1.00 89.50 172 THR A C 1
ATOM 1308 O O . THR A 1 172 ? -9.452 -7.491 -13.012 1.00 89.50 172 THR A O 1
ATOM 1311 N N . THR A 1 173 ? -10.651 -7.098 -11.155 1.00 89.50 173 THR A N 1
ATOM 1312 C CA . THR A 1 173 ? -9.520 -7.136 -10.221 1.00 89.50 173 THR A CA 1
ATOM 1313 C C . THR A 1 173 ? -9.245 -8.574 -9.784 1.00 89.50 173 THR A C 1
ATOM 1315 O O . THR A 1 173 ? -10.148 -9.282 -9.342 1.00 89.50 173 THR A O 1
ATOM 1318 N N . GLY A 1 174 ? -7.983 -9.007 -9.845 1.00 90.00 174 GLY A N 1
ATOM 1319 C CA . GLY A 1 174 ? -7.572 -10.307 -9.311 1.00 90.00 174 GLY A CA 1
ATOM 1320 C C . GLY A 1 174 ? -7.597 -10.343 -7.783 1.00 90.00 174 GLY A C 1
ATOM 1321 O O . GLY A 1 174 ? -6.986 -9.494 -7.134 1.00 90.00 174 GLY A O 1
ATOM 1322 N N . VAL A 1 175 ? -8.258 -11.347 -7.204 1.00 91.62 175 VAL A N 1
ATOM 1323 C CA . VAL A 1 175 ? -8.341 -11.547 -5.750 1.00 91.62 175 VAL A CA 1
ATOM 1324 C C . VAL A 1 175 ? -7.661 -12.856 -5.369 1.00 91.62 175 VAL A C 1
ATOM 1326 O O . VAL A 1 175 ? -8.002 -13.917 -5.885 1.00 91.62 175 VAL A O 1
ATOM 1329 N N . PHE A 1 176 ? -6.724 -12.779 -4.426 1.00 91.31 176 PHE A N 1
ATOM 1330 C CA . PHE A 1 176 ? -6.046 -13.936 -3.845 1.00 91.31 176 PHE A CA 1
ATOM 1331 C C . PHE A 1 176 ? -6.343 -13.974 -2.346 1.00 91.31 176 PHE A C 1
ATOM 1333 O O . PHE A 1 176 ? -6.012 -13.036 -1.622 1.00 91.31 176 PHE A O 1
ATOM 1340 N N . THR A 1 177 ? -6.974 -15.049 -1.873 1.00 90.88 177 THR A N 1
ATOM 1341 C CA . THR A 1 177 ? -7.367 -15.211 -0.467 1.00 90.88 177 THR A CA 1
ATOM 1342 C C . THR A 1 177 ? -7.038 -16.612 0.036 1.00 90.88 177 THR A C 1
ATOM 1344 O O . THR A 1 177 ? -7.097 -17.584 -0.711 1.00 90.88 177 THR A O 1
ATOM 1347 N N . LYS A 1 178 ? -6.684 -16.707 1.321 1.00 89.06 178 LYS A N 1
ATOM 1348 C CA . LYS A 1 178 ? -6.554 -17.981 2.047 1.00 89.06 178 LYS A CA 1
ATOM 1349 C C . LYS A 1 178 ? -7.872 -18.438 2.683 1.00 89.06 178 LYS A C 1
ATOM 1351 O O . LYS A 1 178 ? -7.959 -19.568 3.147 1.00 89.06 178 LYS A O 1
ATOM 1356 N N . SER A 1 179 ? -8.849 -17.535 2.783 1.00 79.12 179 SER A N 1
ATOM 1357 C CA . SER A 1 179 ? -10.179 -17.840 3.305 1.00 79.12 179 SER A CA 1
ATOM 1358 C C . SER A 1 179 ? -10.994 -18.452 2.177 1.00 79.12 179 SER A C 1
ATOM 1360 O O . SER A 1 179 ? -11.156 -17.803 1.143 1.00 79.12 1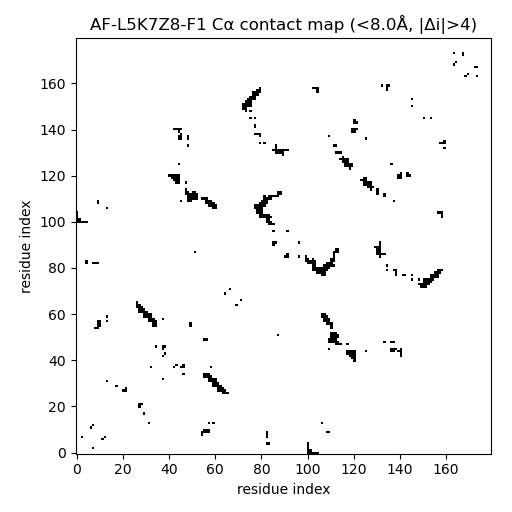79 SER A O 1
ATOM 1362 N N . SER A 1 180 ? -11.448 -19.687 2.385 1.00 52.66 180 SER A N 1
ATOM 1363 C CA . SER A 1 180 ? -12.392 -20.392 1.507 1.00 52.66 180 SER A CA 1
ATOM 1364 C C . SER A 1 180 ? -13.821 -20.204 1.990 1.00 52.66 180 SER A C 1
ATOM 1366 O O . SER A 1 180 ? -13.988 -19.893 3.193 1.00 52.66 180 SER A O 1
#

Mean predicted aligned error: 7.69 Å